Protein AF-A0A495IL67-F1 (afdb_monomer_lite)

Sequence (214 aa):
MPSADAALPLRFHSPAGWPEPSAWWVATHQGEVPERGWVPDGVSTGGVRPDPAPEDWVWWSRHPDAWRTLTRRVVSQYRRGMIAGALLFVVALGLLFAPFAAHSGLRVLLWGALLYGPAEVARDLMGLTTLGDRYDAYARRVSARLAADPHGVAPTTAQELENLFVPKSGPGNDAPLHTRGRLLTMVVAGALAAVLIVLLADAFVHSTMGSGAH

pLDDT: mean 72.36, std 12.25, range [41.0, 93.5]

Organism: NCBI:txid386892

Radius of gyration: 27.3 Å; chains: 1; bounding box: 68×42×81 Å

Structure (mmCIF, N/CA/C/O backbone):
data_AF-A0A495IL67-F1
#
_entry.id   AF-A0A495IL67-F1
#
loop_
_atom_site.group_PDB
_atom_site.id
_atom_site.type_symbol
_atom_site.label_atom_id
_atom_site.label_alt_id
_atom_site.label_comp_id
_atom_site.label_asym_id
_atom_site.label_entity_id
_atom_site.label_seq_id
_atom_site.pdbx_PDB_ins_code
_atom_site.Cartn_x
_atom_site.Cartn_y
_atom_site.Cartn_z
_atom_site.occupancy
_atom_site.B_iso_or_equiv
_atom_site.auth_seq_id
_atom_site.auth_comp_id
_atom_site.auth_asym_id
_atom_site.auth_atom_id
_atom_site.pdbx_PDB_model_num
ATOM 1 N N . MET A 1 1 ? -17.702 17.518 9.778 1.00 46.56 1 MET A N 1
ATOM 2 C CA . MET A 1 1 ? -16.254 17.220 9.760 1.00 46.56 1 MET A CA 1
ATOM 3 C C . MET A 1 1 ? -16.097 15.739 9.466 1.00 46.56 1 MET A C 1
ATOM 5 O O . MET A 1 1 ? -16.933 14.991 9.962 1.00 46.56 1 MET A O 1
ATOM 9 N N . PRO A 1 2 ? -15.137 15.315 8.629 1.00 54.22 2 PRO A N 1
ATOM 10 C CA . PRO A 1 2 ? -14.838 13.890 8.487 1.00 54.22 2 PRO A CA 1
ATOM 11 C C . PRO A 1 2 ? -14.510 13.313 9.871 1.00 54.22 2 PRO A C 1
ATOM 13 O O . PRO A 1 2 ? -13.845 13.982 10.663 1.00 54.22 2 PRO A O 1
ATOM 16 N N . SER A 1 3 ? -15.028 12.125 10.187 1.00 65.69 3 SER A N 1
ATOM 17 C CA . SER A 1 3 ? -14.655 11.421 11.417 1.00 65.69 3 SER A CA 1
ATOM 18 C C . SER A 1 3 ? -13.149 11.152 11.399 1.00 65.69 3 SER A C 1
ATOM 20 O O . SER A 1 3 ? -12.577 10.922 10.332 1.00 65.69 3 SER A O 1
ATOM 22 N N . ALA A 1 4 ? -12.493 11.198 12.561 1.00 66.12 4 ALA A N 1
ATOM 23 C CA . ALA A 1 4 ? -11.054 10.936 12.674 1.00 66.12 4 ALA A CA 1
ATOM 24 C C . ALA A 1 4 ? -10.659 9.580 12.046 1.00 66.12 4 ALA A C 1
ATOM 26 O O . ALA A 1 4 ? -9.594 9.457 11.443 1.00 66.12 4 ALA A O 1
ATOM 27 N N . ASP A 1 5 ? -11.573 8.607 12.076 1.00 67.62 5 ASP A N 1
ATOM 28 C CA . ASP A 1 5 ? -11.407 7.286 11.465 1.00 67.62 5 ASP A CA 1
ATOM 29 C C . ASP A 1 5 ? -11.236 7.327 9.942 1.00 67.62 5 ASP A C 1
ATOM 31 O O . ASP A 1 5 ? -10.554 6.475 9.376 1.00 67.62 5 ASP A O 1
ATOM 35 N N . ALA A 1 6 ? -11.804 8.328 9.259 1.00 74.50 6 ALA A N 1
ATOM 36 C CA . ALA A 1 6 ? -11.718 8.451 7.802 1.00 74.50 6 ALA A CA 1
ATOM 37 C C . ALA A 1 6 ? -10.296 8.774 7.310 1.00 74.50 6 ALA A C 1
ATOM 39 O O . ALA A 1 6 ? -9.999 8.630 6.122 1.00 74.50 6 ALA A O 1
ATOM 40 N N . ALA A 1 7 ? -9.419 9.232 8.207 1.00 76.50 7 ALA A N 1
ATOM 41 C CA . ALA A 1 7 ? -8.041 9.574 7.890 1.00 76.50 7 ALA A CA 1
ATOM 42 C C . ALA A 1 7 ? -7.044 8.443 8.208 1.00 76.50 7 ALA A C 1
ATOM 44 O O . ALA A 1 7 ? -5.893 8.509 7.770 1.00 76.50 7 ALA A O 1
ATOM 45 N N . LEU A 1 8 ? -7.464 7.402 8.934 1.00 84.25 8 LEU A N 1
ATOM 46 C CA . LEU A 1 8 ? -6.601 6.276 9.288 1.00 84.25 8 LEU A CA 1
ATOM 47 C C . LEU A 1 8 ? -6.492 5.272 8.125 1.00 84.25 8 LEU A C 1
ATOM 49 O O . LEU A 1 8 ? -7.475 5.009 7.429 1.00 84.25 8 LEU A O 1
ATOM 53 N N . PRO A 1 9 ? -5.302 4.686 7.885 1.00 85.62 9 PRO A N 1
ATOM 54 C CA . PRO A 1 9 ? -5.094 3.767 6.766 1.00 85.62 9 PRO A CA 1
ATOM 55 C C . PRO A 1 9 ? -5.847 2.439 6.936 1.00 85.62 9 PRO A C 1
ATOM 57 O O . PRO A 1 9 ? -6.248 1.839 5.932 1.00 85.62 9 PRO A O 1
ATOM 60 N N . LEU A 1 10 ? -6.053 1.982 8.177 1.00 90.38 10 LEU A N 1
ATOM 61 C CA . LEU A 1 10 ? -6.836 0.792 8.494 1.00 90.38 10 LEU A CA 1
ATOM 62 C C . LEU A 1 10 ? -8.104 1.183 9.252 1.00 90.38 10 LEU A C 1
ATOM 64 O O . LEU A 1 10 ? -8.084 1.958 10.209 1.00 90.38 10 LEU A O 1
ATOM 68 N N . ARG A 1 11 ? -9.213 0.589 8.822 1.00 91.88 11 ARG A N 1
ATOM 69 C CA . ARG A 1 11 ? -10.513 0.667 9.476 1.00 91.88 11 ARG A CA 1
ATOM 70 C C . ARG A 1 11 ? -10.670 -0.522 10.414 1.00 91.88 11 ARG A C 1
ATOM 72 O O . ARG A 1 11 ? -10.459 -1.657 9.982 1.00 91.88 11 ARG A O 1
ATOM 79 N N . PHE A 1 12 ? -11.062 -0.247 11.653 1.00 91.81 12 PHE A N 1
ATOM 80 C CA . PHE A 1 12 ? -11.408 -1.269 12.634 1.00 91.81 12 PHE A CA 1
ATOM 81 C C . PHE A 1 12 ? -12.827 -1.802 12.399 1.00 91.81 12 PHE A C 1
ATOM 83 O O . PHE A 1 12 ? -13.737 -1.025 12.099 1.00 91.81 12 PHE A O 1
ATOM 90 N N . HIS A 1 13 ? -13.020 -3.111 12.561 1.00 92.38 13 HIS A N 1
ATOM 91 C CA . HIS A 1 13 ? -14.327 -3.769 12.523 1.00 92.38 13 HIS A CA 1
ATOM 92 C C . HIS A 1 13 ? -14.638 -4.376 13.883 1.00 92.38 13 HIS A C 1
ATOM 94 O O . HIS A 1 13 ? -14.040 -5.380 14.277 1.00 92.38 13 HIS A O 1
ATOM 100 N N . SER A 1 14 ? -15.594 -3.771 14.589 1.00 90.00 14 SER A N 1
ATOM 101 C CA . SER A 1 14 ? -16.079 -4.309 15.859 1.00 90.00 14 SER A CA 1
ATOM 102 C C . SER A 1 14 ? -17.045 -5.475 15.605 1.00 90.00 14 SER A C 1
ATOM 104 O O . SER A 1 14 ? -17.931 -5.336 14.753 1.00 90.00 14 SER A O 1
ATOM 106 N N . PRO A 1 15 ? -16.901 -6.618 16.303 1.00 89.38 15 PRO A N 1
ATOM 107 C CA . PRO A 1 15 ? -17.884 -7.695 16.266 1.00 89.38 15 PRO A CA 1
ATOM 108 C C . PRO A 1 15 ? -19.291 -7.212 16.639 1.00 89.38 15 PRO A C 1
ATOM 110 O O . PRO A 1 15 ? -19.471 -6.249 17.386 1.00 89.38 15 PRO A O 1
ATOM 113 N N . ALA A 1 16 ? -20.318 -7.893 16.133 1.00 86.31 16 ALA A N 1
ATOM 114 C CA . ALA A 1 16 ? -21.697 -7.539 16.455 1.00 86.31 16 ALA A CA 1
ATOM 115 C C . ALA A 1 16 ? -21.947 -7.619 17.975 1.00 86.31 16 ALA A C 1
ATOM 117 O O . ALA A 1 16 ? -21.601 -8.606 18.619 1.00 86.31 16 ALA A O 1
ATOM 118 N N . GLY A 1 17 ? -22.550 -6.573 18.546 1.00 83.62 17 GLY A N 1
ATOM 119 C CA . GLY A 1 17 ? -22.841 -6.486 19.984 1.00 83.62 17 GLY A CA 1
ATOM 120 C C . GLY A 1 17 ? -21.688 -5.966 20.846 1.00 83.62 17 GLY A C 1
ATOM 121 O O . GLY A 1 17 ? -21.896 -5.681 22.026 1.00 83.62 17 GLY A O 1
ATOM 122 N N . TRP A 1 18 ? -20.497 -5.782 20.274 1.00 84.94 18 TRP A N 1
ATOM 123 C CA . TRP A 1 18 ? -19.407 -5.087 20.945 1.00 84.94 18 TRP A CA 1
ATOM 124 C C . TRP A 1 18 ? -19.601 -3.572 20.828 1.00 84.94 18 TRP A C 1
ATOM 126 O O . TRP A 1 18 ? -20.128 -3.093 19.820 1.00 84.94 18 TRP A O 1
ATOM 136 N N . PRO A 1 19 ? -19.179 -2.783 21.828 1.00 83.25 19 PRO A N 1
ATOM 137 C CA . PRO A 1 19 ? -19.130 -1.343 21.675 1.00 83.25 19 PRO A CA 1
ATOM 138 C C . PRO A 1 19 ? -18.083 -0.966 20.629 1.00 83.25 19 PRO A C 1
ATOM 140 O O . PRO A 1 19 ? -17.105 -1.679 20.385 1.00 83.25 19 PRO A O 1
ATOM 143 N N . GLU A 1 20 ? -18.291 0.189 20.019 1.00 84.00 20 GLU A N 1
ATOM 144 C CA . GLU A 1 20 ? -17.298 0.788 19.144 1.00 84.00 20 GLU A CA 1
ATOM 145 C C . GLU A 1 20 ? -16.141 1.336 20.002 1.00 84.00 20 GLU A C 1
ATOM 147 O O . GLU A 1 20 ? -16.398 2.073 20.963 1.00 84.00 20 GLU A O 1
ATOM 152 N N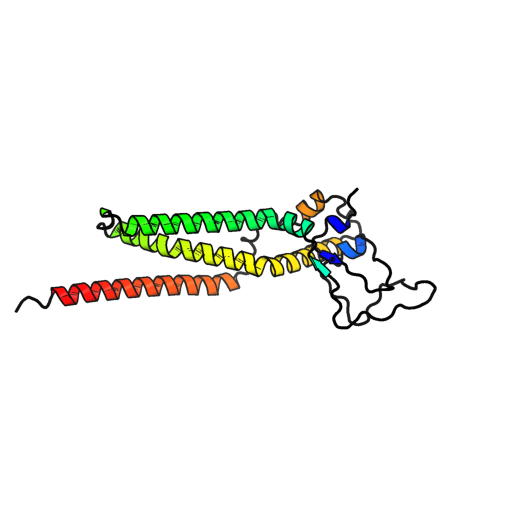 . PRO A 1 21 ? -14.875 0.964 19.727 1.00 82.88 21 PRO A N 1
ATOM 153 C CA . PRO A 1 21 ? -13.744 1.512 20.464 1.00 82.88 21 PRO A CA 1
ATOM 154 C C . PRO A 1 21 ? -13.617 3.022 20.251 1.00 82.88 21 PRO A C 1
ATOM 156 O O . PRO A 1 21 ? -14.059 3.571 19.243 1.00 82.88 21 PRO A O 1
ATOM 159 N N . SER A 1 22 ? -12.952 3.708 21.180 1.00 83.38 22 SER A N 1
ATOM 160 C CA . SER A 1 22 ? -12.659 5.130 20.999 1.00 83.38 22 SER A CA 1
ATOM 161 C C . SER A 1 22 ? -11.694 5.349 19.827 1.00 83.38 22 SER A C 1
ATOM 163 O O . SER A 1 22 ? -10.783 4.551 19.600 1.00 83.38 22 SER A O 1
ATOM 165 N N . ALA A 1 23 ? -11.831 6.477 19.123 1.00 82.44 23 ALA A N 1
ATOM 166 C CA . ALA A 1 23 ? -10.946 6.827 18.006 1.00 82.44 23 ALA A CA 1
ATOM 167 C C . ALA A 1 23 ? -9.452 6.835 18.403 1.00 82.44 23 ALA A C 1
ATOM 169 O O . ALA A 1 23 ? -8.588 6.461 17.613 1.00 82.44 23 ALA A O 1
ATOM 170 N N . TRP A 1 24 ? -9.137 7.201 19.652 1.00 81.44 24 TRP A N 1
ATOM 171 C CA . TRP A 1 24 ? -7.774 7.135 20.189 1.00 81.44 24 TRP A CA 1
ATOM 172 C C . TRP A 1 24 ? -7.243 5.700 20.281 1.00 81.44 24 TRP A C 1
ATOM 174 O O . TRP A 1 24 ? -6.111 5.427 19.875 1.00 81.44 24 TRP A O 1
ATOM 184 N N . TRP A 1 25 ? -8.061 4.767 20.775 1.00 85.44 25 TRP A N 1
ATOM 185 C CA . TRP A 1 25 ? -7.689 3.355 20.836 1.00 85.44 25 TRP A CA 1
ATOM 186 C C . TRP A 1 25 ? -7.450 2.801 19.426 1.00 85.44 25 TRP A C 1
ATOM 188 O O . TRP A 1 25 ? -6.410 2.200 19.161 1.00 85.44 25 TRP A O 1
ATOM 198 N N . VAL A 1 26 ? -8.356 3.108 18.490 1.00 87.31 26 VAL A N 1
ATOM 199 C CA . VAL A 1 26 ? -8.242 2.689 17.083 1.00 87.31 26 VAL A CA 1
ATOM 200 C C . VAL A 1 26 ? -6.968 3.236 16.433 1.00 87.31 26 VAL A C 1
ATOM 202 O O . VAL A 1 26 ? -6.320 2.522 15.668 1.00 87.31 26 VAL A O 1
ATOM 205 N N . ALA A 1 27 ? -6.580 4.478 16.733 1.00 83.56 27 ALA A N 1
ATOM 206 C CA . ALA A 1 27 ? -5.356 5.083 16.210 1.00 83.56 27 ALA A CA 1
ATOM 207 C C . ALA A 1 27 ? -4.073 4.456 16.795 1.00 83.56 27 ALA A C 1
ATOM 209 O O . ALA A 1 27 ? -3.083 4.295 16.078 1.00 83.56 27 ALA A O 1
ATOM 210 N N . THR A 1 28 ? -4.086 4.073 18.074 1.00 84.38 28 THR A N 1
ATOM 211 C CA . THR A 1 28 ? -2.921 3.514 18.790 1.00 84.38 28 THR A CA 1
ATOM 212 C C . THR A 1 28 ? -2.708 2.016 18.550 1.00 84.38 28 THR A C 1
ATOM 214 O O . THR A 1 28 ? -1.574 1.556 18.644 1.00 84.38 28 THR A O 1
ATOM 217 N N . HIS A 1 29 ? -3.744 1.280 18.135 1.00 88.44 29 HIS A N 1
ATOM 218 C CA . HIS A 1 29 ? -3.699 -0.178 17.924 1.00 88.44 29 HIS A CA 1
ATOM 219 C C . HIS A 1 29 ? -3.832 -0.591 16.441 1.00 88.44 29 HIS A C 1
ATOM 221 O O . HIS A 1 29 ? -4.161 -1.736 16.136 1.00 88.44 29 HIS A O 1
ATOM 227 N N . GLN A 1 30 ? -3.582 0.316 15.482 1.00 87.81 30 GLN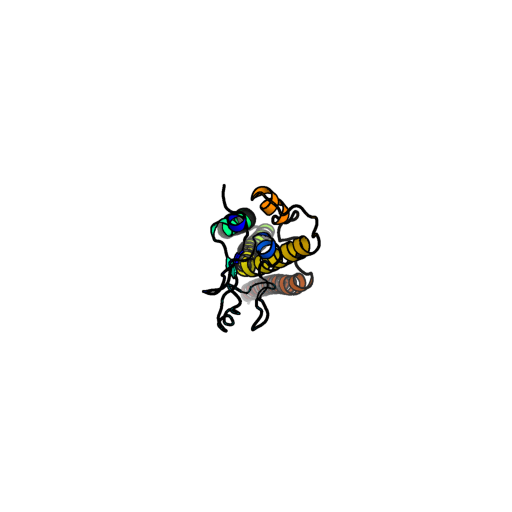 A N 1
ATOM 228 C CA . GLN A 1 30 ? -3.716 0.028 14.040 1.00 87.81 30 GLN A CA 1
ATOM 229 C C . GLN A 1 30 ? -2.972 -1.250 13.614 1.00 87.81 30 GLN A C 1
ATOM 231 O O . GLN A 1 30 ? -1.743 -1.325 13.664 1.00 87.81 30 GLN A O 1
ATOM 236 N N . GLY A 1 31 ? -3.723 -2.228 13.100 1.00 88.38 31 GLY A N 1
ATOM 237 C CA . GLY A 1 31 ? -3.175 -3.477 12.564 1.00 88.38 31 GLY A CA 1
ATOM 238 C C . GLY A 1 31 ? -2.720 -4.481 13.626 1.00 88.38 31 GLY A C 1
ATOM 239 O O . GLY A 1 31 ? -2.106 -5.491 13.275 1.00 88.38 31 GLY A O 1
ATOM 240 N N . GLU A 1 32 ? -2.996 -4.222 14.902 1.00 88.81 32 GLU A N 1
ATOM 241 C CA . GLU A 1 32 ? -2.803 -5.184 15.981 1.00 88.81 32 GLU A CA 1
ATOM 242 C C . GLU A 1 32 ? -3.949 -6.196 15.990 1.00 88.81 32 GLU A C 1
ATOM 244 O O . GLU A 1 32 ? -5.118 -5.821 15.958 1.00 88.81 32 GLU A O 1
ATOM 249 N N . VAL A 1 33 ? -3.630 -7.489 15.997 1.00 87.31 33 VAL A N 1
ATOM 250 C CA . VAL A 1 33 ? -4.646 -8.541 16.100 1.00 87.31 33 VAL A CA 1
ATOM 251 C C . VAL A 1 33 ? -4.811 -8.859 17.583 1.00 87.31 33 VAL A C 1
ATOM 253 O O . VAL A 1 33 ? -3.849 -9.354 18.173 1.00 87.31 33 VAL A O 1
ATOM 256 N N . PRO A 1 34 ? -5.980 -8.581 18.190 1.00 83.06 34 PRO A N 1
ATOM 257 C CA . PRO A 1 34 ? -6.221 -8.927 19.582 1.00 83.06 34 PRO A CA 1
ATOM 258 C C . PRO A 1 34 ? -6.057 -10.430 19.811 1.00 83.06 34 PRO A C 1
ATOM 260 O O . PRO A 1 34 ? -6.370 -11.243 18.935 1.00 83.06 34 PRO A O 1
ATOM 263 N N . GLU A 1 35 ? -5.591 -10.806 21.002 1.00 81.75 35 GLU A N 1
ATOM 264 C CA . GLU A 1 35 ? -5.518 -12.213 21.388 1.00 81.75 35 GLU A CA 1
ATOM 265 C C . GLU A 1 35 ? -6.904 -12.867 21.359 1.00 81.75 35 GLU A C 1
ATOM 267 O O . GLU A 1 35 ? -7.948 -12.228 21.526 1.00 81.75 35 GLU A O 1
ATOM 272 N N . ARG A 1 36 ? -6.927 -14.184 21.150 1.00 76.25 36 ARG A N 1
ATOM 273 C CA . ARG A 1 36 ? -8.179 -14.932 21.081 1.00 76.25 36 ARG A CA 1
ATOM 274 C C . ARG A 1 36 ? -8.942 -14.808 22.405 1.00 76.25 36 ARG A C 1
ATOM 276 O O . ARG A 1 36 ? -8.445 -15.208 23.451 1.00 76.25 36 ARG A O 1
ATOM 283 N N . GLY A 1 37 ? -10.173 -14.300 22.338 1.00 72.25 37 GLY A N 1
ATOM 284 C CA . GLY A 1 37 ? -11.008 -14.072 23.522 1.00 72.25 37 GLY A CA 1
ATOM 285 C C . GLY A 1 37 ? -10.710 -12.770 24.271 1.00 72.25 37 GLY A C 1
ATOM 286 O O . GLY A 1 37 ? -11.280 -12.558 25.343 1.00 72.25 37 GLY A O 1
ATOM 287 N N . TRP A 1 38 ? -9.860 -11.897 23.716 1.00 76.19 38 TRP A N 1
ATOM 288 C CA . TRP A 1 38 ? -9.733 -10.518 24.175 1.00 76.19 38 TRP A CA 1
ATOM 289 C C . TRP A 1 38 ? -11.105 -9.840 24.156 1.00 76.19 38 TRP A C 1
ATOM 291 O O . TRP A 1 38 ? -11.897 -10.076 23.253 1.00 76.19 38 TRP A O 1
ATOM 301 N N . VAL A 1 39 ? -11.394 -9.019 25.159 1.00 73.06 39 VAL A N 1
ATOM 302 C CA . VAL A 1 39 ? -12.571 -8.146 25.230 1.00 73.06 39 VAL A CA 1
ATOM 303 C C . VAL A 1 39 ? -12.041 -6.808 25.747 1.00 73.06 39 VAL A C 1
ATOM 305 O O . VAL A 1 39 ? -11.222 -6.840 26.667 1.00 73.06 39 VAL A O 1
ATOM 308 N N . PRO A 1 40 ? -12.446 -5.653 25.191 1.00 69.50 40 PRO A N 1
ATOM 309 C CA . PRO A 1 40 ? -11.913 -4.378 25.646 1.00 69.50 40 PRO A CA 1
ATOM 310 C C . PRO A 1 40 ? -12.224 -4.152 27.132 1.00 69.50 40 PRO A C 1
ATOM 312 O O . PRO A 1 40 ? -13.342 -4.406 27.593 1.00 69.50 40 PRO A O 1
ATOM 315 N N . ASP A 1 41 ? -11.238 -3.661 27.883 1.00 67.31 41 ASP A N 1
ATOM 316 C CA . ASP A 1 41 ? -11.401 -3.376 29.308 1.00 67.31 41 ASP A CA 1
ATOM 317 C C . ASP A 1 41 ? -12.514 -2.342 29.537 1.00 67.31 41 ASP A C 1
ATOM 319 O O . ASP A 1 41 ? -12.627 -1.340 28.830 1.00 67.31 41 ASP A O 1
ATOM 323 N N . GLY A 1 42 ? -13.360 -2.585 30.542 1.00 62.16 42 GLY A N 1
ATOM 324 C CA . GLY A 1 42 ? -14.464 -1.685 30.900 1.00 62.16 42 GLY A CA 1
ATOM 325 C C . GLY A 1 42 ? -15.742 -1.861 30.073 1.00 62.16 42 GLY A C 1
ATOM 326 O O . GLY A 1 42 ? -16.726 -1.160 30.309 1.00 62.16 42 GLY A O 1
ATOM 327 N N . VAL A 1 43 ? -15.776 -2.823 29.151 1.00 59.78 43 VAL A N 1
ATOM 328 C CA . VAL A 1 43 ? -16.957 -3.119 28.341 1.00 59.78 43 VAL A CA 1
ATOM 329 C C . VAL A 1 43 ? -17.837 -4.148 29.040 1.00 59.78 43 VAL A C 1
ATOM 331 O O . VAL A 1 43 ? -17.699 -5.358 28.873 1.00 59.78 43 VAL A O 1
ATOM 334 N N . SER A 1 44 ? -18.785 -3.650 29.827 1.00 58.91 44 SER A N 1
ATOM 335 C CA . SER A 1 44 ? -19.992 -4.403 30.155 1.00 58.91 44 SER A CA 1
ATOM 336 C C . SER A 1 44 ? -21.194 -3.603 29.673 1.00 58.91 44 SER A C 1
ATOM 338 O O . SER A 1 44 ? -21.555 -2.573 30.241 1.00 58.91 44 SER A O 1
ATOM 340 N N . THR A 1 45 ? -21.809 -4.042 28.580 1.00 59.16 45 THR A N 1
ATOM 341 C CA . THR A 1 45 ? -23.013 -3.388 28.065 1.00 59.16 45 THR A CA 1
ATOM 342 C C . THR A 1 45 ? -24.175 -3.834 28.945 1.00 59.16 45 THR A C 1
ATOM 344 O O . THR A 1 45 ? -24.686 -4.941 28.805 1.00 59.16 45 THR A O 1
ATOM 347 N N . GLY A 1 46 ? -24.533 -3.018 29.940 1.00 65.81 46 GLY A N 1
ATOM 348 C CA . GLY A 1 46 ? -25.573 -3.378 30.911 1.00 65.81 46 GLY A CA 1
ATOM 349 C C . GLY A 1 46 ? -25.198 -4.562 31.813 1.00 65.81 46 GLY A C 1
ATOM 350 O O . GLY A 1 46 ? -26.070 -5.330 32.204 1.00 65.81 46 GLY A O 1
ATOM 351 N N . GLY A 1 47 ? -23.907 -4.743 32.117 1.00 69.56 47 GLY A N 1
ATOM 352 C CA . GLY A 1 47 ? -23.426 -5.839 32.969 1.00 69.56 47 GLY A CA 1
ATOM 353 C C . GLY A 1 47 ? -23.260 -7.190 32.262 1.00 69.56 47 GLY A C 1
ATOM 354 O O . GLY A 1 47 ? -22.756 -8.129 32.874 1.00 69.56 47 GLY A O 1
ATOM 355 N N . VAL A 1 48 ? -23.629 -7.299 30.980 1.00 72.38 48 VAL A N 1
ATOM 356 C CA . VAL A 1 48 ? -23.445 -8.521 30.187 1.00 72.38 48 VAL A CA 1
ATOM 357 C C . VAL A 1 48 ? -22.108 -8.454 29.451 1.00 72.38 48 VAL A C 1
ATOM 359 O O . VAL A 1 48 ? -21.811 -7.476 28.761 1.00 72.38 48 VAL A O 1
ATOM 362 N N . ARG A 1 49 ? -21.286 -9.495 29.622 1.00 76.75 49 ARG A N 1
ATOM 363 C CA . ARG A 1 49 ? -20.031 -9.667 28.882 1.00 76.75 49 ARG A CA 1
ATOM 364 C C . ARG A 1 49 ? -20.370 -10.103 27.451 1.00 76.75 49 ARG A C 1
ATOM 366 O O . ARG A 1 49 ? -21.100 -11.081 27.312 1.00 76.75 49 ARG A O 1
ATOM 373 N N . PRO A 1 50 ? -19.881 -9.407 26.412 1.00 80.19 50 PRO A N 1
ATOM 374 C CA . PRO A 1 50 ? -20.153 -9.796 25.036 1.00 80.19 50 PRO A CA 1
ATOM 375 C C . PRO A 1 50 ? -19.487 -11.133 24.696 1.00 80.19 50 PRO A C 1
ATOM 377 O O . PRO A 1 50 ? -18.459 -11.497 25.279 1.00 80.19 50 PRO A O 1
ATOM 380 N N . ASP A 1 51 ? -20.076 -11.846 23.738 1.00 84.69 51 ASP A N 1
ATOM 381 C CA . ASP A 1 51 ? -19.524 -13.102 23.244 1.00 84.69 51 ASP A CA 1
ATOM 382 C C . ASP A 1 51 ? -18.152 -12.878 22.580 1.00 84.69 51 ASP A C 1
ATOM 384 O O . ASP A 1 51 ? -17.912 -11.816 21.987 1.00 84.69 51 ASP A O 1
ATOM 388 N N . PRO A 1 52 ? -17.235 -13.861 22.656 1.00 83.06 52 PRO A N 1
ATOM 389 C CA . PRO A 1 52 ? -15.954 -13.795 21.965 1.00 83.06 52 PRO A CA 1
ATOM 390 C C . PRO A 1 52 ? -16.133 -13.604 20.455 1.00 83.06 52 PRO A C 1
ATOM 392 O O . PRO A 1 52 ? -17.057 -14.151 19.854 1.00 83.06 52 PRO A O 1
ATOM 395 N N . ALA A 1 53 ? -15.207 -12.875 19.828 1.00 86.94 53 ALA A N 1
ATOM 396 C CA . ALA A 1 53 ? -15.190 -12.741 18.376 1.00 86.94 53 ALA A CA 1
ATOM 397 C C . ALA A 1 53 ? -15.020 -14.119 17.688 1.00 86.94 53 ALA A C 1
ATOM 399 O O . ALA A 1 53 ? -14.309 -14.979 18.225 1.00 86.94 53 ALA A O 1
ATOM 400 N N . PRO A 1 54 ? -15.626 -14.332 16.502 1.00 88.44 54 PRO A N 1
ATOM 401 C CA . PRO A 1 54 ? -15.400 -15.528 15.689 1.00 88.44 54 PRO A CA 1
ATOM 402 C C . PRO A 1 54 ? -13.914 -15.775 15.384 1.00 88.44 54 PRO A C 1
ATOM 404 O O . PRO A 1 54 ? -13.125 -14.832 15.311 1.00 88.44 54 PRO A O 1
ATOM 407 N N . GLU A 1 55 ? -13.523 -17.038 15.173 1.00 85.25 55 GLU A N 1
ATOM 408 C CA . GLU A 1 55 ? -12.122 -17.397 14.880 1.00 85.25 55 GLU A CA 1
ATOM 409 C C . GLU A 1 55 ? -11.590 -16.759 13.587 1.00 85.25 55 GLU A C 1
ATOM 411 O O . GLU A 1 55 ? -10.397 -16.488 13.475 1.00 85.25 55 GLU A O 1
ATOM 416 N N . ASP A 1 56 ? -12.468 -16.508 12.621 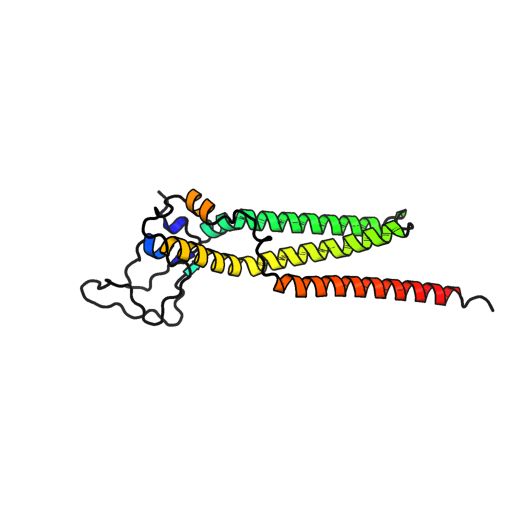1.00 89.25 56 ASP A N 1
ATOM 417 C CA . ASP A 1 56 ? -12.175 -15.939 11.307 1.00 89.25 56 ASP A CA 1
ATOM 418 C C . ASP A 1 56 ? -12.430 -14.423 11.237 1.00 89.25 56 ASP A C 1
ATOM 420 O O . ASP A 1 56 ? -12.490 -13.843 10.149 1.00 89.25 56 ASP A O 1
ATOM 424 N N . TRP A 1 57 ? -12.569 -13.757 12.389 1.00 91.94 57 TRP A N 1
ATOM 425 C CA . TRP A 1 57 ? -12.881 -12.334 12.423 1.00 91.94 57 TRP A CA 1
ATOM 426 C C . TRP A 1 57 ? -11.747 -11.469 11.860 1.00 91.94 57 TRP A C 1
ATOM 428 O O . TRP A 1 57 ? -10.593 -11.521 12.296 1.00 91.94 57 TRP A O 1
ATOM 438 N N . VAL A 1 58 ? -12.099 -10.598 10.914 1.00 92.88 58 VAL A N 1
ATOM 439 C CA . VAL A 1 58 ? -11.173 -9.633 10.318 1.00 92.88 58 VAL A CA 1
ATOM 440 C C . VAL A 1 58 ? -11.278 -8.308 11.065 1.00 92.88 58 VAL A C 1
ATOM 442 O O . VAL A 1 58 ? -12.116 -7.467 10.756 1.00 92.88 58 VAL A O 1
ATOM 445 N N . TRP A 1 59 ? -10.384 -8.104 12.032 1.00 92.00 59 TRP A N 1
ATOM 446 C CA . TRP A 1 59 ? -10.336 -6.891 12.859 1.00 92.00 59 TRP A CA 1
ATOM 447 C C . TRP A 1 59 ? -10.058 -5.611 12.074 1.00 92.00 59 TRP A C 1
ATOM 449 O O . TRP A 1 59 ? -10.554 -4.544 12.426 1.00 92.00 59 TRP A O 1
ATOM 459 N N . TRP A 1 60 ? -9.260 -5.713 11.012 1.00 93.50 60 TRP A N 1
ATOM 460 C CA . TRP A 1 60 ? -8.766 -4.565 10.264 1.00 93.50 60 TRP A CA 1
ATOM 461 C C . TRP A 1 60 ? -8.951 -4.772 8.771 1.00 93.50 60 TRP A C 1
ATOM 463 O O . TRP A 1 60 ? -8.546 -5.793 8.219 1.00 93.50 60 TRP A O 1
ATOM 473 N N . SER A 1 61 ? -9.482 -3.762 8.089 1.00 93.19 61 SER A N 1
ATOM 474 C CA . SER A 1 61 ? -9.439 -3.696 6.628 1.00 93.19 61 SER A CA 1
ATOM 475 C C . SER A 1 61 ? -8.822 -2.388 6.168 1.00 93.19 61 SER A C 1
ATOM 477 O O . SER A 1 61 ? -8.975 -1.357 6.819 1.00 93.19 61 SER A O 1
ATOM 479 N N . ARG A 1 62 ? -8.206 -2.384 4.987 1.00 90.62 62 ARG A N 1
ATOM 480 C CA . ARG A 1 62 ? -7.704 -1.146 4.379 1.00 90.62 62 ARG A CA 1
ATOM 481 C C . ARG A 1 62 ? -8.855 -0.178 4.124 1.00 90.62 62 ARG A C 1
ATOM 483 O O . ARG A 1 62 ? -9.839 -0.544 3.480 1.00 90.62 62 ARG A O 1
ATOM 490 N N . HIS A 1 63 ? -8.722 1.055 4.599 1.00 89.94 63 HIS A N 1
ATOM 491 C CA . HIS A 1 63 ? -9.656 2.115 4.251 1.00 89.94 63 HIS A CA 1
ATOM 492 C C . HIS A 1 63 ? -9.313 2.611 2.837 1.00 89.94 63 HIS A C 1
ATOM 494 O O . HIS A 1 63 ? -8.226 3.159 2.639 1.00 89.94 63 HIS A O 1
ATOM 500 N N . PRO A 1 64 ? -10.188 2.443 1.827 1.00 85.19 64 PRO A N 1
ATOM 501 C CA . PRO A 1 64 ? -9.816 2.634 0.423 1.00 85.19 64 PRO A CA 1
ATOM 502 C C . PRO A 1 64 ? -9.334 4.057 0.119 1.00 85.19 64 PRO A C 1
ATOM 504 O O . PRO A 1 64 ? -8.358 4.225 -0.613 1.00 85.19 64 PRO A O 1
ATOM 507 N N . ASP A 1 65 ? -9.972 5.073 0.704 1.00 84.81 65 ASP A N 1
ATOM 508 C CA . ASP A 1 65 ? -9.623 6.475 0.447 1.00 84.81 65 ASP A CA 1
ATOM 509 C C . ASP A 1 65 ? -8.340 6.916 1.160 1.00 84.81 65 ASP A C 1
ATOM 511 O O . ASP A 1 65 ? -7.430 7.427 0.502 1.00 84.81 65 ASP A O 1
ATOM 515 N N . ALA A 1 66 ? -8.209 6.656 2.467 1.00 83.19 66 ALA A N 1
ATOM 516 C CA . ALA A 1 66 ? -6.981 6.937 3.214 1.00 83.19 66 ALA A CA 1
ATOM 517 C C . ALA A 1 66 ? -5.777 6.200 2.610 1.00 83.19 66 ALA A C 1
ATOM 519 O O . ALA A 1 66 ? -4.724 6.797 2.379 1.00 83.19 66 ALA A O 1
ATOM 520 N N . TRP A 1 67 ? -5.959 4.928 2.241 1.00 82.31 67 TRP A N 1
ATOM 521 C CA . TRP A 1 67 ? -4.931 4.139 1.574 1.00 82.31 67 TRP A CA 1
ATOM 522 C C . TRP A 1 67 ? -4.533 4.721 0.221 1.00 82.31 67 TRP A C 1
ATOM 524 O O . TRP A 1 67 ? -3.345 4.825 -0.091 1.00 82.31 67 TRP A O 1
ATOM 534 N N . ARG A 1 68 ? -5.506 5.137 -0.599 1.00 82.94 68 ARG A N 1
ATOM 535 C CA . ARG A 1 68 ? -5.232 5.761 -1.898 1.00 82.94 68 ARG A CA 1
ATOM 536 C C . ARG A 1 68 ? -4.422 7.039 -1.727 1.00 82.94 68 ARG A C 1
ATOM 538 O O . ARG A 1 68 ? -3.476 7.232 -2.480 1.00 82.94 68 ARG A O 1
ATOM 545 N N . THR A 1 69 ? -4.751 7.876 -0.747 1.00 80.50 69 THR A N 1
ATOM 546 C CA . THR A 1 69 ? -4.017 9.117 -0.454 1.00 80.50 69 THR A CA 1
ATOM 547 C C . THR A 1 69 ? -2.577 8.824 -0.036 1.00 80.50 69 THR A C 1
ATOM 549 O O . THR A 1 69 ? -1.639 9.301 -0.677 1.00 80.50 69 THR A O 1
ATOM 552 N N . LEU A 1 70 ? -2.403 7.942 0.947 1.00 75.50 70 LEU A N 1
ATOM 553 C CA . LEU A 1 70 ? -1.116 7.508 1.493 1.00 75.50 70 LEU A CA 1
ATOM 554 C C . LEU A 1 70 ? -0.187 6.895 0.430 1.00 75.50 70 LEU A C 1
ATOM 556 O O . LEU A 1 70 ? 1.016 7.163 0.384 1.00 75.50 70 LEU A O 1
ATOM 560 N N . THR A 1 71 ? -0.751 6.072 -0.455 1.00 78.50 71 THR A N 1
ATOM 561 C CA . THR A 1 71 ? 0.008 5.358 -1.488 1.00 78.50 71 THR A CA 1
ATOM 562 C C . THR A 1 71 ? 0.204 6.171 -2.762 1.00 78.50 71 THR A C 1
ATOM 564 O O . THR A 1 71 ? 1.134 5.878 -3.513 1.00 78.50 71 THR A O 1
ATOM 567 N N . ARG A 1 72 ? -0.593 7.223 -3.017 1.00 81.62 72 ARG A N 1
ATOM 568 C CA . ARG A 1 72 ? -0.561 7.998 -4.273 1.00 81.62 72 ARG A CA 1
ATOM 569 C C . ARG A 1 72 ? 0.842 8.462 -4.633 1.00 81.62 72 ARG A C 1
ATOM 571 O O . ARG A 1 72 ? 1.266 8.324 -5.780 1.00 81.62 72 ARG A O 1
ATOM 578 N N . ARG A 1 73 ? 1.568 9.005 -3.652 1.00 73.06 73 ARG A N 1
ATOM 579 C CA . ARG A 1 73 ? 2.917 9.544 -3.856 1.00 73.06 73 ARG A CA 1
ATOM 580 C C . ARG A 1 73 ? 3.905 8.441 -4.216 1.00 73.06 73 ARG A C 1
ATOM 582 O O . ARG A 1 73 ? 4.622 8.567 -5.206 1.00 73.06 73 ARG A O 1
ATOM 589 N N . VAL A 1 74 ? 3.885 7.341 -3.471 1.00 74.44 74 VAL A N 1
ATOM 590 C CA . VAL A 1 74 ? 4.794 6.211 -3.685 1.00 74.44 74 VAL A CA 1
ATOM 591 C C . VAL A 1 74 ? 4.488 5.493 -5.000 1.00 74.44 74 VAL A C 1
ATOM 593 O O . VAL A 1 74 ? 5.392 5.260 -5.798 1.00 74.44 74 VAL A O 1
ATOM 596 N N . VAL A 1 75 ? 3.213 5.241 -5.296 1.00 77.62 75 VAL A N 1
ATOM 597 C CA . VAL A 1 75 ? 2.778 4.673 -6.580 1.00 77.62 75 VAL A CA 1
ATOM 598 C C . VAL A 1 75 ? 3.181 5.583 -7.740 1.00 77.62 75 VAL A C 1
ATOM 600 O O . VAL A 1 75 ? 3.642 5.092 -8.768 1.00 77.62 75 VAL A O 1
ATOM 603 N N . SER A 1 76 ? 3.074 6.909 -7.591 1.00 75.38 76 SER A N 1
ATOM 604 C CA . SER A 1 76 ? 3.515 7.841 -8.636 1.00 75.38 76 SER A CA 1
ATOM 605 C C . SER A 1 76 ? 5.022 7.778 -8.895 1.00 75.38 76 SER A C 1
ATOM 607 O O . SER A 1 76 ? 5.438 7.932 -10.041 1.00 75.38 76 SER A O 1
ATOM 609 N N . GLN A 1 77 ? 5.831 7.509 -7.866 1.00 75.12 77 GLN A N 1
ATOM 610 C CA . GLN A 1 77 ? 7.275 7.347 -7.998 1.00 75.12 77 GLN A CA 1
ATOM 611 C C . GLN A 1 77 ? 7.616 6.060 -8.759 1.00 75.12 77 GLN A C 1
ATOM 613 O O . GLN A 1 77 ? 8.321 6.137 -9.762 1.00 75.12 77 GLN A O 1
ATOM 618 N N . TYR A 1 78 ? 7.042 4.919 -8.362 1.00 75.69 78 TYR A N 1
ATOM 619 C CA . TYR A 1 78 ? 7.211 3.649 -9.083 1.00 75.69 78 TYR A CA 1
ATOM 620 C C . TYR A 1 78 ? 6.718 3.740 -10.527 1.00 75.69 78 TYR A C 1
ATOM 622 O O . TYR A 1 78 ? 7.369 3.275 -11.453 1.00 75.69 78 TYR A O 1
ATOM 630 N N . ARG A 1 79 ? 5.584 4.410 -10.760 1.00 77.56 79 ARG A N 1
ATOM 631 C CA . ARG A 1 79 ? 5.065 4.621 -12.114 1.00 77.56 79 ARG A CA 1
ATOM 632 C C . ARG A 1 79 ? 6.029 5.427 -12.984 1.00 77.56 79 ARG A C 1
ATOM 634 O O . ARG A 1 79 ? 6.175 5.109 -14.159 1.00 77.56 79 ARG A O 1
ATOM 641 N N . ARG A 1 80 ? 6.678 6.461 -12.438 1.00 75.75 80 ARG A N 1
ATOM 642 C CA . ARG A 1 80 ? 7.689 7.241 -13.172 1.00 75.75 80 ARG A CA 1
ATOM 643 C C . ARG A 1 80 ? 8.919 6.395 -13.503 1.00 75.75 80 ARG A C 1
ATOM 645 O O . ARG A 1 80 ? 9.383 6.484 -14.635 1.00 75.75 80 ARG A O 1
ATOM 652 N N . GLY A 1 81 ? 9.397 5.578 -12.562 1.00 73.38 81 GLY A N 1
ATOM 653 C CA . GLY A 1 81 ? 10.505 4.641 -12.783 1.00 73.38 81 GLY A CA 1
ATOM 654 C C . GLY A 1 81 ? 10.191 3.628 -13.885 1.00 73.38 81 GLY A C 1
ATOM 655 O O . GLY A 1 81 ? 10.916 3.563 -14.875 1.00 73.38 81 GLY A O 1
ATOM 656 N N . MET A 1 82 ? 9.025 2.974 -13.817 1.00 73.75 82 MET A N 1
ATOM 657 C CA . MET A 1 82 ? 8.557 2.054 -14.861 1.00 73.75 82 MET A CA 1
ATOM 658 C C . MET A 1 82 ? 8.452 2.719 -16.238 1.00 73.75 82 MET A C 1
ATOM 660 O O . MET A 1 82 ? 8.893 2.141 -17.229 1.00 73.75 82 MET A O 1
ATOM 664 N N . ILE A 1 83 ? 7.886 3.931 -16.322 1.00 76.38 83 ILE A N 1
ATOM 665 C CA . ILE A 1 83 ? 7.789 4.671 -17.592 1.00 76.38 83 ILE A CA 1
ATOM 666 C C . ILE A 1 83 ? 9.189 4.992 -18.127 1.00 76.38 83 ILE A C 1
ATOM 668 O O . ILE A 1 83 ? 9.443 4.783 -19.310 1.00 76.38 83 ILE A O 1
ATOM 672 N N . ALA A 1 84 ? 10.104 5.465 -17.278 1.00 74.56 84 ALA A N 1
ATOM 673 C CA . ALA A 1 84 ? 11.474 5.766 -17.683 1.00 74.56 84 ALA A CA 1
ATOM 674 C C . ALA A 1 84 ? 12.217 4.508 -18.168 1.00 74.56 84 ALA A C 1
ATOM 676 O O . ALA A 1 84 ? 12.815 4.534 -19.242 1.00 74.56 84 ALA A O 1
ATOM 677 N N . GLY A 1 85 ? 12.123 3.396 -17.432 1.00 72.56 85 GLY A N 1
ATOM 678 C CA . GLY A 1 85 ? 12.716 2.111 -17.809 1.00 72.56 85 GLY A CA 1
ATOM 679 C C . GLY A 1 85 ? 12.155 1.566 -19.125 1.00 72.56 85 GLY A C 1
ATOM 680 O O . GLY A 1 85 ? 12.920 1.143 -19.992 1.00 72.56 85 GLY A O 1
ATOM 681 N N . ALA A 1 86 ? 10.836 1.650 -19.326 1.00 73.81 86 ALA A N 1
ATOM 682 C CA . ALA A 1 86 ? 10.190 1.247 -20.573 1.00 73.81 86 ALA A CA 1
ATOM 683 C C . ALA A 1 86 ? 10.616 2.122 -21.764 1.00 73.81 86 ALA A C 1
ATOM 685 O O . ALA A 1 86 ? 10.909 1.596 -22.836 1.00 73.81 86 ALA A O 1
ATOM 686 N N . LEU A 1 87 ? 10.700 3.445 -21.584 1.00 75.50 87 LEU A N 1
ATOM 687 C CA . LEU A 1 87 ? 11.175 4.359 -22.628 1.00 75.50 87 LEU A CA 1
ATOM 688 C C . LEU A 1 87 ? 12.630 4.071 -23.005 1.00 75.50 87 LEU A C 1
ATOM 690 O O . LEU A 1 87 ? 12.940 3.976 -24.191 1.00 75.50 87 LEU A O 1
ATOM 694 N N . LEU A 1 88 ? 13.508 3.881 -22.015 1.00 73.25 88 LEU A N 1
ATOM 695 C CA . LEU A 1 88 ? 14.906 3.515 -22.251 1.00 73.25 88 LEU A CA 1
ATOM 696 C C . LEU A 1 88 ? 15.021 2.196 -23.018 1.00 73.25 88 LEU A C 1
ATOM 698 O O . LEU A 1 88 ? 15.799 2.116 -23.966 1.00 73.25 88 LEU A O 1
ATOM 702 N N . PHE A 1 89 ? 14.215 1.195 -22.659 1.00 73.56 89 PHE A N 1
ATOM 703 C CA . PHE A 1 89 ? 14.171 -0.082 -23.365 1.00 73.56 89 PHE A CA 1
ATOM 704 C C . PHE A 1 89 ? 13.759 0.083 -24.833 1.00 73.56 89 PHE A C 1
ATOM 706 O O . PHE A 1 89 ? 14.455 -0.406 -25.718 1.00 73.56 89 PHE A O 1
ATOM 713 N N . VAL A 1 90 ? 12.665 0.803 -25.109 1.00 73.69 90 VAL A N 1
ATOM 714 C CA . VAL A 1 90 ? 12.168 1.020 -26.481 1.00 73.69 90 VAL A CA 1
ATOM 715 C C . VAL A 1 90 ? 13.184 1.790 -27.328 1.00 73.69 90 VAL A C 1
ATOM 717 O O . VAL A 1 90 ? 13.425 1.424 -28.478 1.00 73.69 90 VAL A O 1
ATOM 720 N N . VAL A 1 91 ? 13.818 2.823 -26.765 1.00 73.88 91 VAL A N 1
ATOM 721 C CA . VAL A 1 91 ? 14.861 3.598 -27.457 1.00 73.88 91 VAL A CA 1
ATOM 722 C C . VAL A 1 91 ? 16.089 2.733 -27.742 1.00 73.88 91 VAL A C 1
ATOM 724 O O . VAL A 1 91 ? 16.583 2.734 -28.869 1.00 73.88 91 VAL A O 1
ATOM 727 N N . ALA A 1 92 ? 16.563 1.963 -26.758 1.00 72.62 92 ALA A N 1
ATOM 728 C CA . ALA A 1 92 ? 17.699 1.060 -26.930 1.00 72.62 92 ALA A CA 1
ATOM 729 C C . ALA A 1 92 ? 17.417 -0.008 -27.993 1.00 72.62 92 ALA A C 1
ATOM 731 O O . ALA A 1 92 ? 18.265 -0.274 -28.842 1.00 72.62 92 ALA A O 1
ATOM 732 N N . LEU A 1 93 ? 16.205 -0.567 -27.989 1.00 76.56 93 LEU A N 1
ATOM 733 C CA . LEU A 1 93 ? 15.764 -1.538 -28.981 1.00 76.56 93 LEU A CA 1
ATOM 734 C C . LEU A 1 93 ? 15.740 -0.923 -30.388 1.00 76.56 93 LEU A C 1
ATOM 736 O O . LEU A 1 93 ? 16.290 -1.509 -31.313 1.00 76.56 93 LEU A O 1
ATOM 740 N N . GLY A 1 94 ? 15.177 0.277 -30.554 1.00 75.19 94 GLY A N 1
ATOM 741 C CA . GLY A 1 94 ? 15.155 0.973 -31.846 1.00 75.19 94 GLY A CA 1
ATOM 742 C C . GLY A 1 94 ? 16.555 1.293 -32.380 1.00 75.19 94 GLY A C 1
ATOM 743 O O . GLY A 1 94 ? 16.834 1.091 -33.561 1.00 75.19 94 GLY A O 1
ATOM 744 N N . LEU A 1 95 ? 17.462 1.732 -31.503 1.00 77.50 95 LEU A N 1
ATOM 745 C CA . LEU A 1 95 ? 18.855 2.012 -31.857 1.00 77.50 95 LEU A CA 1
ATOM 746 C C . LEU A 1 95 ? 19.658 0.744 -32.181 1.00 77.50 95 LEU A C 1
ATOM 748 O O . LEU A 1 95 ? 20.576 0.814 -32.995 1.00 77.50 95 LEU A O 1
ATOM 752 N N . LEU A 1 96 ? 19.313 -0.407 -31.596 1.00 76.75 96 LEU A N 1
ATOM 753 C CA . LEU A 1 96 ? 19.959 -1.688 -31.895 1.00 76.75 96 LEU A CA 1
ATOM 754 C C . LEU A 1 96 ? 19.727 -2.124 -33.351 1.00 76.75 96 LEU A C 1
ATOM 756 O O . LEU A 1 96 ? 20.628 -2.687 -33.969 1.00 76.75 96 LEU A O 1
ATOM 760 N N . PHE A 1 97 ? 18.549 -1.828 -33.906 1.00 77.12 97 PHE A N 1
ATOM 761 C CA . PHE A 1 97 ? 18.209 -2.120 -35.304 1.00 77.12 97 PHE A CA 1
ATOM 762 C C . PHE A 1 97 ? 18.586 -0.994 -36.277 1.00 77.12 97 PHE A C 1
ATOM 764 O O . PHE A 1 97 ? 18.442 -1.154 -37.490 1.00 77.12 97 PHE A O 1
ATOM 771 N N . ALA A 1 98 ? 19.072 0.146 -35.778 1.00 80.31 98 ALA A N 1
ATOM 772 C CA . ALA A 1 98 ? 19.505 1.244 -36.628 1.00 80.31 98 ALA A CA 1
ATOM 773 C C . ALA A 1 98 ? 20.846 0.911 -37.318 1.00 80.31 98 ALA A C 1
ATOM 775 O O . ALA A 1 98 ? 21.748 0.350 -36.690 1.00 80.31 98 ALA A O 1
ATOM 776 N N . PRO A 1 99 ? 21.055 1.328 -38.581 1.00 67.81 99 PRO A N 1
ATOM 777 C CA . PRO A 1 99 ? 22.280 1.029 -39.336 1.00 67.81 99 PRO A CA 1
ATOM 778 C C . PRO A 1 99 ? 23.559 1.615 -38.706 1.00 67.81 99 PRO A C 1
ATOM 780 O O . PRO A 1 99 ? 24.664 1.153 -38.984 1.00 67.81 99 PRO A O 1
ATOM 783 N N . PHE A 1 100 ? 23.428 2.591 -37.801 1.00 64.69 100 PHE A N 1
ATOM 784 C CA . PHE A 1 100 ? 24.537 3.183 -37.045 1.00 64.69 100 PHE A CA 1
ATOM 785 C C . PHE A 1 100 ? 25.113 2.266 -35.952 1.00 64.69 100 PHE A C 1
ATOM 787 O O . PHE A 1 100 ? 26.212 2.524 -35.454 1.00 64.69 100 PHE A O 1
ATOM 794 N N . ALA A 1 101 ? 24.433 1.163 -35.619 1.00 58.16 101 ALA A N 1
ATOM 795 C CA . ALA A 1 101 ? 24.879 0.195 -34.620 1.00 58.16 101 ALA A CA 1
ATOM 796 C C . ALA A 1 101 ? 26.135 -0.596 -35.034 1.00 58.16 101 ALA A C 1
ATOM 798 O O . ALA A 1 101 ? 26.562 -1.480 -34.300 1.00 58.16 101 ALA A O 1
ATOM 799 N N . ALA A 1 102 ? 26.755 -0.328 -36.189 1.00 64.31 102 ALA A N 1
ATOM 800 C CA . ALA A 1 102 ? 27.987 -1.000 -36.619 1.00 64.31 102 ALA A CA 1
ATOM 801 C C . ALA A 1 102 ? 29.205 -0.697 -35.717 1.00 64.31 102 ALA A C 1
ATOM 803 O O . ALA A 1 102 ? 30.160 -1.469 -35.697 1.00 64.31 102 ALA A O 1
ATOM 804 N N . HIS A 1 103 ? 29.162 0.386 -34.934 1.00 74.31 103 HIS A N 1
ATOM 805 C CA . HIS A 1 103 ? 30.232 0.749 -34.004 1.00 74.31 103 HIS A CA 1
ATOM 806 C C . HIS A 1 103 ? 30.167 -0.108 -32.729 1.00 74.31 103 HIS A C 1
ATOM 808 O O . HIS A 1 103 ? 29.192 -0.059 -31.975 1.00 74.31 103 HIS A O 1
ATOM 814 N N . SER A 1 104 ? 31.230 -0.871 -32.464 1.00 72.69 104 SER A N 1
ATOM 815 C CA . SER A 1 104 ? 31.319 -1.849 -31.366 1.00 72.69 104 SER A CA 1
ATOM 816 C C . SER A 1 104 ? 31.031 -1.257 -29.978 1.00 72.69 104 SER A C 1
ATOM 818 O O . SER A 1 104 ? 30.308 -1.870 -29.195 1.00 72.69 104 SER A O 1
ATOM 820 N N . GLY A 1 105 ? 31.511 -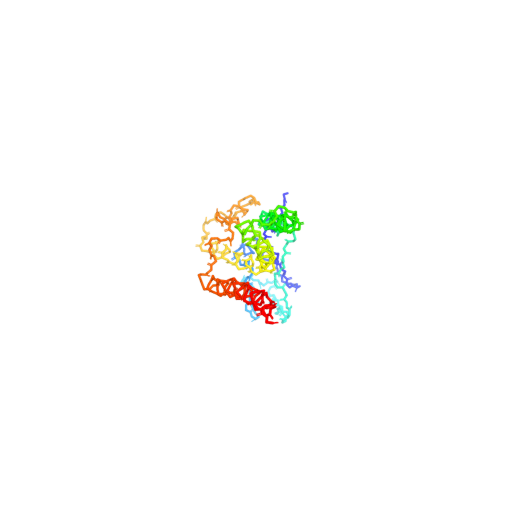0.043 -29.687 1.00 72.94 105 GLY A N 1
ATOM 821 C CA . GLY A 1 105 ? 31.278 0.624 -28.397 1.00 72.94 105 GLY A CA 1
ATOM 822 C C . GLY A 1 105 ? 29.813 1.006 -28.141 1.00 72.94 105 GLY A C 1
ATOM 823 O O . GLY A 1 105 ? 29.325 0.901 -27.017 1.00 72.94 105 GLY A O 1
ATOM 824 N N . LEU A 1 106 ? 29.079 1.381 -29.192 1.00 72.69 106 LEU A N 1
ATOM 825 C CA . LEU A 1 106 ? 27.661 1.740 -29.104 1.00 72.69 106 LEU A CA 1
ATOM 826 C C . LEU A 1 106 ? 26.788 0.507 -28.839 1.00 72.69 106 LEU A C 1
ATOM 828 O O . LEU A 1 106 ? 25.841 0.592 -28.062 1.00 72.69 106 LEU A O 1
ATOM 832 N N . ARG A 1 107 ? 27.144 -0.662 -29.394 1.00 74.88 107 ARG A N 1
ATOM 833 C CA . ARG A 1 107 ? 26.433 -1.922 -29.112 1.00 74.88 107 ARG A CA 1
ATOM 834 C C . ARG A 1 107 ? 26.470 -2.295 -27.635 1.00 74.88 107 ARG A C 1
ATOM 836 O O . ARG A 1 107 ? 25.442 -2.697 -27.104 1.00 74.88 107 ARG A O 1
ATOM 843 N N . VAL A 1 108 ? 27.614 -2.152 -26.961 1.00 76.50 108 VAL A N 1
ATOM 844 C CA . VAL A 1 108 ? 27.740 -2.499 -25.532 1.00 76.50 108 VAL A CA 1
ATOM 845 C C . VAL A 1 108 ? 26.835 -1.616 -24.667 1.00 76.50 108 VAL A C 1
ATOM 847 O O . VAL A 1 108 ? 26.126 -2.124 -23.800 1.00 76.50 108 VAL A O 1
ATOM 850 N N . LEU A 1 109 ? 26.795 -0.308 -24.942 1.00 73.75 109 LEU A N 1
ATOM 851 C CA . LEU A 1 109 ? 25.888 0.621 -24.257 1.00 73.75 109 LEU A CA 1
ATOM 852 C C . LEU A 1 109 ? 24.415 0.286 -24.522 1.00 73.75 109 LEU A C 1
ATOM 854 O O . LEU A 1 109 ? 23.603 0.313 -23.598 1.00 73.75 109 LEU A O 1
ATOM 858 N N . LEU A 1 110 ? 24.076 -0.073 -25.763 1.00 74.69 110 LEU A N 1
ATOM 859 C CA . LEU A 1 110 ? 22.718 -0.462 -26.144 1.00 74.69 110 LEU A CA 1
ATOM 860 C C . LEU A 1 110 ? 22.272 -1.749 -25.453 1.00 74.69 110 LEU A C 1
ATOM 862 O O . LEU A 1 110 ? 21.157 -1.796 -24.945 1.00 74.69 110 LEU A O 1
ATOM 866 N N . TRP A 1 111 ? 23.144 -2.752 -25.346 1.00 77.81 111 TRP A N 1
ATOM 867 C CA . TRP A 1 111 ? 22.873 -3.959 -24.563 1.00 77.81 111 TRP A CA 1
ATOM 868 C C . TRP A 1 111 ? 22.674 -3.653 -23.079 1.00 77.81 111 TRP A C 1
ATOM 870 O O . TRP A 1 111 ? 21.736 -4.166 -22.469 1.00 77.81 111 TRP A O 1
ATOM 880 N N . GLY A 1 112 ? 23.503 -2.776 -22.505 1.00 77.06 112 GLY A N 1
ATOM 881 C CA . GLY A 1 112 ? 23.336 -2.314 -21.127 1.00 77.06 112 GLY A CA 1
ATOM 882 C C . GLY A 1 112 ? 21.969 -1.666 -20.896 1.00 77.06 112 GLY A C 1
ATOM 883 O O . GLY A 1 112 ? 21.267 -2.031 -19.956 1.00 77.06 112 GLY A O 1
ATOM 884 N N . ALA A 1 113 ? 21.549 -0.766 -21.786 1.00 73.81 113 ALA A N 1
ATOM 885 C CA . ALA A 1 113 ? 20.236 -0.126 -21.718 1.00 73.81 113 ALA A CA 1
ATOM 886 C C . ALA A 1 113 ? 19.076 -1.118 -21.935 1.00 73.81 113 ALA A C 1
ATOM 888 O O . ALA A 1 113 ? 18.062 -1.043 -21.238 1.00 73.81 113 ALA A O 1
ATOM 889 N N . LEU A 1 114 ? 19.246 -2.078 -22.851 1.00 78.12 114 LEU A N 1
ATOM 890 C CA . LEU A 1 114 ? 18.268 -3.127 -23.145 1.00 78.12 114 LEU A CA 1
ATOM 891 C C . LEU A 1 114 ? 18.026 -4.046 -21.940 1.00 78.12 114 LEU A C 1
ATOM 893 O O . LEU A 1 114 ? 16.901 -4.482 -21.728 1.00 78.12 114 LEU A O 1
ATOM 897 N N . LEU A 1 115 ? 19.061 -4.323 -21.143 1.00 81.31 115 LEU A N 1
ATOM 898 C CA . LEU A 1 115 ? 18.945 -5.103 -19.908 1.00 81.31 115 LEU A CA 1
ATOM 899 C C . LEU A 1 115 ? 18.451 -4.253 -18.731 1.00 81.31 115 LEU A C 1
ATOM 901 O O . LEU A 1 115 ? 17.657 -4.724 -17.916 1.00 81.31 115 LEU A O 1
ATOM 905 N N . TYR A 1 116 ? 18.895 -2.998 -18.648 1.00 79.38 116 TYR A N 1
ATOM 906 C CA . TYR A 1 116 ? 18.539 -2.093 -17.560 1.00 79.38 116 TYR A CA 1
ATOM 907 C C . TYR A 1 116 ? 17.042 -1.761 -17.542 1.00 79.38 116 TYR A C 1
ATOM 909 O O . TYR A 1 116 ? 16.420 -1.825 -16.485 1.00 79.38 116 TYR A O 1
ATOM 917 N N . GLY A 1 117 ? 16.444 -1.463 -18.701 1.00 75.75 117 GLY A N 1
ATOM 918 C CA . GLY A 1 117 ? 15.032 -1.073 -18.788 1.00 75.75 117 GLY A CA 1
ATOM 919 C C . GLY A 1 117 ? 14.067 -2.102 -18.173 1.00 75.75 117 GLY A C 1
ATOM 920 O O . GLY A 1 117 ? 13.336 -1.759 -17.241 1.00 75.75 117 GLY A O 1
ATOM 921 N N . PRO A 1 118 ? 14.077 -3.374 -18.616 1.00 77.12 118 PRO A N 1
ATOM 922 C CA . PRO A 1 118 ? 13.252 -4.433 -18.038 1.00 77.12 118 PRO A CA 1
ATOM 923 C C . PRO A 1 118 ? 13.581 -4.731 -16.572 1.00 77.12 118 PRO A C 1
ATOM 925 O O . PRO A 1 118 ? 12.668 -5.009 -15.796 1.00 77.12 118 PRO A O 1
ATOM 928 N N . ALA A 1 119 ? 14.856 -4.656 -16.172 1.00 77.62 119 ALA A N 1
ATOM 929 C CA . ALA A 1 119 ? 15.260 -4.877 -14.784 1.00 77.62 119 ALA A CA 1
ATOM 930 C C . ALA A 1 119 ? 14.673 -3.815 -13.839 1.00 77.62 119 ALA A C 1
ATOM 932 O O . ALA A 1 119 ? 14.172 -4.160 -12.767 1.00 77.62 119 ALA A O 1
ATOM 933 N N . GLU A 1 120 ? 14.678 -2.544 -14.247 1.00 76.88 120 GLU A N 1
ATOM 934 C CA . GLU A 1 120 ? 14.080 -1.450 -13.477 1.00 76.88 120 GLU A CA 1
ATOM 935 C C . GLU A 1 120 ? 12.554 -1.603 -13.392 1.00 76.88 120 GLU A C 1
ATOM 937 O O . GLU A 1 120 ? 11.978 -1.513 -12.308 1.00 76.88 120 GLU A O 1
ATOM 942 N N . VAL A 1 121 ? 11.894 -1.954 -14.503 1.00 73.31 121 VAL A N 1
ATOM 943 C CA . VAL A 1 121 ? 10.445 -2.226 -14.515 1.00 73.31 121 VAL A CA 1
ATOM 944 C C . VAL A 1 121 ? 10.090 -3.388 -13.583 1.00 73.31 121 VAL A C 1
ATOM 946 O O . VAL A 1 121 ? 9.148 -3.281 -12.799 1.00 73.31 121 VAL A O 1
ATOM 949 N N . ALA A 1 122 ? 10.848 -4.487 -13.625 1.00 74.44 122 ALA A N 1
ATOM 950 C CA . ALA A 1 122 ? 10.631 -5.635 -12.747 1.00 74.44 122 ALA A CA 1
ATOM 951 C C . ALA A 1 122 ? 10.834 -5.266 -11.269 1.00 74.44 122 ALA A C 1
ATOM 953 O O . ALA A 1 122 ? 10.039 -5.663 -10.414 1.00 74.44 122 ALA A O 1
ATOM 954 N N . ARG A 1 123 ? 11.867 -4.470 -10.967 1.00 79.31 123 ARG A N 1
ATOM 955 C CA . ARG A 1 123 ? 12.150 -3.961 -9.621 1.00 79.31 123 ARG A CA 1
ATOM 956 C C . ARG A 1 123 ? 10.997 -3.113 -9.089 1.00 79.31 123 ARG A C 1
ATOM 958 O O . ARG A 1 123 ? 10.563 -3.324 -7.954 1.00 79.31 123 ARG A O 1
ATOM 965 N N . ASP A 1 124 ? 10.493 -2.186 -9.894 1.00 75.00 124 ASP A N 1
ATOM 966 C CA . ASP A 1 124 ? 9.389 -1.309 -9.511 1.00 75.00 124 ASP A CA 1
ATOM 967 C C . ASP A 1 124 ? 8.077 -2.080 -9.350 1.00 75.00 124 ASP A C 1
ATOM 969 O O . ASP A 1 124 ? 7.340 -1.859 -8.386 1.00 75.00 124 ASP A O 1
ATOM 973 N N . LEU A 1 125 ? 7.818 -3.051 -10.229 1.00 76.56 125 LEU A N 1
ATOM 974 C CA . LEU A 1 125 ? 6.654 -3.926 -10.137 1.00 76.56 125 LEU A CA 1
ATOM 975 C C . LEU A 1 125 ? 6.675 -4.764 -8.850 1.00 76.56 125 LEU A C 1
ATOM 977 O O . LEU A 1 125 ? 5.671 -4.825 -8.143 1.00 76.56 125 LEU A O 1
ATOM 981 N N . MET A 1 126 ? 7.819 -5.353 -8.490 1.00 78.81 126 MET A N 1
ATOM 982 C CA . MET A 1 126 ? 7.980 -6.054 -7.207 1.00 78.81 126 MET A CA 1
ATOM 983 C C . MET A 1 126 ? 7.845 -5.105 -6.004 1.00 78.81 126 MET A C 1
ATOM 985 O O . MET A 1 126 ? 7.347 -5.481 -4.938 1.00 78.81 126 MET A O 1
ATOM 989 N N . GLY A 1 127 ? 8.272 -3.850 -6.156 1.00 76.06 127 GLY A N 1
ATOM 990 C CA . GLY A 1 127 ? 8.026 -2.799 -5.172 1.00 76.06 127 GLY A CA 1
ATOM 991 C C . GLY A 1 127 ? 6.532 -2.574 -4.934 1.00 76.06 127 GLY A C 1
ATOM 992 O O . GLY A 1 127 ? 6.109 -2.472 -3.784 1.00 76.06 127 GLY A O 1
ATOM 993 N N . LEU A 1 128 ? 5.733 -2.571 -6.004 1.00 77.94 128 LEU A N 1
ATOM 994 C CA . LEU A 1 128 ? 4.279 -2.418 -5.939 1.00 77.94 128 LEU A CA 1
ATOM 995 C C . LEU A 1 128 ? 3.572 -3.637 -5.334 1.00 77.94 128 LEU A C 1
ATOM 997 O O . LEU A 1 128 ? 2.637 -3.453 -4.557 1.00 77.94 128 LEU A O 1
ATOM 1001 N N . THR A 1 129 ? 4.009 -4.865 -5.631 1.00 82.44 129 THR A N 1
ATOM 1002 C CA . THR A 1 129 ? 3.378 -6.068 -5.052 1.00 82.44 129 THR A CA 1
ATOM 1003 C C . THR A 1 129 ? 3.635 -6.188 -3.552 1.00 82.44 129 THR A C 1
ATOM 1005 O O . THR A 1 129 ? 2.744 -6.576 -2.807 1.00 82.44 129 THR A O 1
ATOM 1008 N N . THR A 1 130 ? 4.820 -5.779 -3.091 1.00 82.94 130 THR A N 1
ATOM 1009 C CA . THR A 1 130 ? 5.185 -5.781 -1.660 1.00 82.94 130 THR A CA 1
ATOM 1010 C C . THR A 1 130 ? 4.752 -4.517 -0.915 1.00 82.94 130 THR A C 1
ATOM 1012 O O . THR A 1 130 ? 5.012 -4.371 0.281 1.00 82.94 130 THR A O 1
ATOM 1015 N N . LEU A 1 131 ? 4.101 -3.579 -1.606 1.00 80.12 131 LEU A N 1
ATOM 1016 C CA . LEU A 1 131 ? 3.707 -2.292 -1.047 1.00 80.12 131 LEU A CA 1
ATOM 1017 C C . LEU A 1 131 ? 2.701 -2.463 0.098 1.00 80.12 131 LEU A C 1
ATOM 1019 O O . LEU A 1 131 ? 2.837 -1.801 1.122 1.00 80.12 131 LEU A O 1
ATOM 1023 N N . GLY A 1 132 ? 1.741 -3.382 -0.065 1.00 78.81 132 GLY A N 1
ATOM 1024 C CA . GLY A 1 132 ? 0.741 -3.721 0.952 1.00 78.81 132 GLY A CA 1
ATOM 1025 C C . GLY A 1 132 ? 1.382 -4.061 2.292 1.00 78.81 132 GLY A C 1
ATOM 1026 O O . GLY A 1 132 ? 1.205 -3.332 3.264 1.00 78.81 132 GLY A O 1
ATOM 1027 N N . ASP A 1 133 ? 2.223 -5.092 2.296 1.00 82.44 133 ASP A N 1
ATOM 1028 C CA . ASP A 1 133 ? 2.872 -5.603 3.506 1.00 82.44 133 ASP A CA 1
ATOM 1029 C C . ASP A 1 133 ? 3.748 -4.547 4.192 1.00 82.44 133 ASP A C 1
ATOM 1031 O O . ASP A 1 133 ? 3.780 -4.442 5.421 1.00 82.44 133 ASP A O 1
ATOM 1035 N N . ARG A 1 134 ? 4.461 -3.728 3.404 1.00 79.94 134 ARG A N 1
ATOM 1036 C CA . ARG A 1 134 ? 5.313 -2.652 3.932 1.00 79.94 134 ARG A CA 1
ATOM 1037 C C . ARG A 1 134 ? 4.499 -1.570 4.617 1.00 79.94 134 ARG A C 1
ATOM 1039 O O . ARG A 1 134 ? 4.919 -1.086 5.665 1.00 79.94 134 ARG A O 1
ATOM 1046 N N . TYR A 1 135 ? 3.369 -1.187 4.036 1.00 79.38 135 TYR A N 1
ATOM 1047 C CA . TYR A 1 135 ? 2.506 -0.176 4.628 1.00 79.38 135 TYR A CA 1
ATOM 1048 C C . TYR A 1 135 ? 1.740 -0.706 5.836 1.00 79.38 135 TYR A C 1
ATOM 1050 O O . TYR A 1 135 ? 1.614 0.023 6.813 1.00 79.38 135 TYR A O 1
ATOM 1058 N N . ASP A 1 136 ? 1.332 -1.974 5.838 1.00 79.94 136 ASP A N 1
ATOM 1059 C CA . ASP A 1 136 ? 0.731 -2.611 7.015 1.00 79.94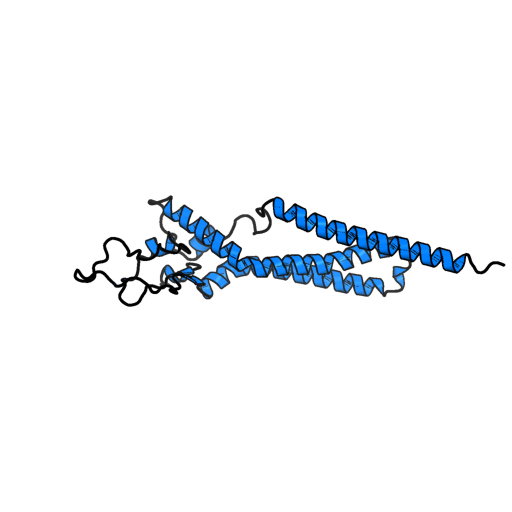 136 ASP A CA 1
ATOM 1060 C C . ASP A 1 136 ? 1.761 -2.700 8.166 1.00 79.94 136 ASP A C 1
ATOM 1062 O O . ASP A 1 136 ? 1.459 -2.448 9.334 1.00 79.94 136 ASP A O 1
ATOM 1066 N N . ALA A 1 137 ? 3.030 -2.994 7.857 1.00 81.69 137 ALA A N 1
ATOM 1067 C CA . ALA A 1 137 ? 4.127 -2.927 8.826 1.00 81.69 137 ALA A CA 1
ATOM 1068 C C . ALA A 1 137 ? 4.456 -1.492 9.269 1.00 81.69 137 ALA A C 1
ATOM 1070 O O . ALA A 1 137 ? 4.908 -1.276 10.392 1.00 81.69 137 ALA A O 1
ATOM 1071 N N . TYR A 1 138 ? 4.275 -0.509 8.393 1.00 79.44 138 TYR A N 1
ATOM 1072 C CA . TYR A 1 138 ? 4.505 0.896 8.703 1.00 79.44 138 TYR A CA 1
ATOM 1073 C C . TYR A 1 138 ? 3.396 1.473 9.589 1.00 79.44 138 TYR A C 1
ATOM 1075 O O . TYR A 1 138 ? 3.707 2.139 10.574 1.00 79.44 138 TYR A O 1
ATOM 1083 N N . ALA A 1 139 ? 2.132 1.144 9.310 1.00 79.69 139 ALA A N 1
ATOM 1084 C CA . ALA A 1 139 ? 0.991 1.539 10.127 1.00 79.69 139 ALA A CA 1
ATOM 1085 C C . ALA A 1 139 ? 1.156 1.075 11.579 1.00 79.69 139 ALA A C 1
ATOM 1087 O O . ALA A 1 139 ? 1.046 1.893 12.488 1.00 79.69 139 ALA A O 1
ATOM 1088 N N . ARG A 1 140 ? 1.581 -0.180 11.777 1.00 82.38 140 ARG A N 1
ATOM 1089 C CA . ARG A 1 140 ? 1.917 -0.734 13.100 1.00 82.38 140 ARG A CA 1
ATOM 1090 C C . ARG A 1 140 ? 3.052 0.004 13.820 1.00 82.38 140 ARG A C 1
ATOM 1092 O O . ARG A 1 140 ? 3.063 0.102 15.040 1.00 82.38 140 ARG A O 1
ATOM 1099 N N . ARG A 1 141 ? 4.042 0.533 13.091 1.00 80.75 141 ARG A N 1
ATOM 1100 C CA . ARG A 1 141 ? 5.129 1.321 13.709 1.00 80.75 141 ARG A CA 1
ATOM 1101 C C . ARG A 1 141 ? 4.662 2.703 14.131 1.00 80.75 141 ARG A C 1
ATOM 1103 O O . ARG A 1 141 ? 5.119 3.208 15.152 1.00 80.75 141 ARG A O 1
ATOM 1110 N N . VAL A 1 142 ? 3.817 3.334 13.322 1.00 78.62 142 VAL A N 1
ATOM 1111 C CA . VAL A 1 142 ? 3.254 4.644 13.653 1.00 78.62 142 VAL A CA 1
ATOM 1112 C C . VAL A 1 142 ? 2.325 4.522 14.855 1.00 78.62 142 VAL A C 1
ATOM 1114 O O . VAL A 1 142 ? 2.448 5.312 15.785 1.00 78.62 142 VAL A O 1
ATOM 1117 N N . SER A 1 143 ? 1.478 3.495 14.887 1.00 79.25 143 SER A N 1
ATOM 1118 C CA . SER A 1 143 ? 0.590 3.235 16.019 1.00 79.25 143 SER A CA 1
ATOM 1119 C C . SER A 1 143 ? 1.370 2.958 17.306 1.00 79.25 143 SER A C 1
ATOM 1121 O O . SER A 1 143 ? 1.102 3.598 18.316 1.00 79.25 143 SER A O 1
ATOM 1123 N N . ALA A 1 144 ? 2.434 2.148 17.246 1.00 80.31 144 ALA A N 1
ATOM 1124 C CA . ALA A 1 144 ? 3.325 1.920 18.385 1.00 80.31 144 ALA A CA 1
ATOM 1125 C C . ALA A 1 144 ? 3.987 3.213 18.903 1.00 80.31 144 ALA A C 1
ATOM 1127 O O . ALA A 1 144 ? 4.183 3.371 20.105 1.00 80.31 144 ALA A O 1
ATOM 1128 N N . ARG A 1 145 ? 4.321 4.161 18.014 1.00 79.38 145 ARG A N 1
ATOM 1129 C CA . ARG A 1 145 ? 4.848 5.478 18.417 1.00 79.38 145 ARG A CA 1
ATOM 1130 C C . ARG A 1 145 ? 3.787 6.348 19.079 1.00 79.38 145 ARG A C 1
ATOM 1132 O O . ARG A 1 145 ? 4.099 6.997 20.066 1.00 79.38 145 ARG A O 1
ATOM 1139 N N . LEU A 1 146 ? 2.567 6.354 18.545 1.00 75.88 146 LEU A N 1
ATOM 1140 C CA . LEU A 1 146 ? 1.443 7.078 19.141 1.00 75.88 146 LEU A CA 1
ATOM 1141 C C . LEU A 1 146 ? 1.090 6.504 20.519 1.00 75.88 146 LEU A C 1
ATOM 1143 O O . LEU A 1 146 ? 0.870 7.260 21.454 1.00 75.88 146 LEU A O 1
ATOM 1147 N N . ALA A 1 147 ? 1.109 5.178 20.669 1.00 78.62 147 ALA A N 1
ATOM 1148 C CA . ALA A 1 147 ? 0.880 4.510 21.948 1.00 78.62 147 ALA A CA 1
ATOM 1149 C C . ALA A 1 147 ? 1.972 4.827 22.988 1.00 78.62 147 ALA A C 1
ATOM 1151 O O . ALA A 1 147 ? 1.683 4.915 24.179 1.00 78.62 147 ALA A O 1
ATOM 1152 N N . ALA A 1 148 ? 3.219 5.020 22.546 1.00 81.19 148 ALA A N 1
ATOM 1153 C CA . ALA A 1 148 ? 4.340 5.380 23.414 1.00 81.19 148 ALA A CA 1
ATOM 1154 C C . ALA A 1 148 ? 4.322 6.848 23.883 1.00 81.19 148 ALA A C 1
ATOM 1156 O O . ALA A 1 148 ? 5.043 7.177 24.825 1.00 81.19 148 ALA A O 1
ATOM 1157 N N . ASP A 1 149 ? 3.520 7.717 23.258 1.00 78.25 149 ASP A N 1
ATOM 1158 C CA . ASP A 1 149 ? 3.354 9.121 23.647 1.00 78.25 149 ASP A CA 1
ATOM 1159 C C . ASP A 1 149 ? 1.916 9.399 24.134 1.00 78.25 149 ASP A C 1
ATOM 1161 O O . ASP A 1 149 ? 1.094 9.947 23.396 1.00 78.25 149 ASP A O 1
ATOM 1165 N N . PRO A 1 150 ? 1.584 9.038 25.388 1.00 65.25 150 PRO A N 1
ATOM 1166 C CA . PRO A 1 150 ? 0.236 9.192 25.939 1.00 65.25 150 PRO A CA 1
ATOM 1167 C C . PRO A 1 150 ? -0.195 10.656 26.138 1.00 65.25 150 PRO A C 1
ATOM 1169 O O . PRO A 1 150 ? -1.368 10.914 26.407 1.00 65.25 150 PRO A O 1
ATOM 1172 N N . HIS A 1 151 ? 0.732 11.612 26.022 1.00 68.00 151 HIS A N 1
ATOM 1173 C CA . HIS A 1 151 ? 0.451 13.050 26.070 1.00 68.00 151 HIS A CA 1
ATOM 1174 C C . HIS A 1 151 ? 0.482 13.708 24.686 1.00 68.00 151 HIS A C 1
ATOM 1176 O O . HIS A 1 151 ? 0.175 14.898 24.567 1.00 68.00 151 HIS A O 1
ATOM 1182 N N . GLY A 1 152 ? 0.830 12.950 23.645 1.00 62.91 152 GLY A N 1
ATOM 1183 C CA . GLY A 1 152 ? 0.798 13.404 22.269 1.00 62.91 152 GLY A CA 1
ATOM 1184 C C . GLY A 1 152 ? -0.630 13.752 21.867 1.00 62.91 152 GLY A C 1
ATOM 1185 O O . GLY A 1 152 ? -1.559 12.964 22.045 1.00 62.91 152 GLY A O 1
ATOM 1186 N N . VAL A 1 153 ? -0.824 14.950 21.313 1.00 61.16 153 VAL A N 1
ATOM 1187 C CA . VAL A 1 153 ? -2.102 15.312 20.696 1.00 61.16 153 VAL A CA 1
ATOM 1188 C C . VAL A 1 153 ? -2.332 14.329 19.554 1.00 61.16 153 VAL A C 1
ATOM 1190 O O . VAL A 1 153 ? -1.549 14.293 18.602 1.00 61.16 153 VAL A O 1
ATOM 1193 N N . ALA A 1 154 ? -3.382 13.511 19.670 1.00 58.53 154 ALA A N 1
ATOM 1194 C CA . ALA A 1 154 ? -3.806 12.626 18.597 1.00 58.53 154 ALA A CA 1
ATOM 1195 C C . ALA A 1 154 ? -3.897 13.454 17.314 1.00 58.53 154 ALA A C 1
ATOM 1197 O O . ALA A 1 154 ? -4.533 14.509 17.351 1.00 58.53 154 ALA A O 1
ATOM 1198 N N . PRO A 1 155 ? -3.260 13.038 16.210 1.00 62.34 155 PRO A N 1
ATOM 1199 C CA . PRO A 1 155 ? -3.265 13.839 15.001 1.00 62.34 155 PRO A CA 1
ATOM 1200 C C . PRO A 1 155 ? -4.722 14.054 14.584 1.00 62.34 155 PRO A C 1
ATOM 1202 O O . PRO A 1 155 ? -5.461 13.110 14.300 1.00 62.34 155 PRO A O 1
ATOM 1205 N N . THR A 1 156 ? -5.158 15.309 14.650 1.00 59.94 156 THR A N 1
ATOM 1206 C CA . THR A 1 156 ? -6.580 15.676 14.535 1.00 59.94 156 THR A CA 1
ATOM 1207 C C . THR A 1 156 ? -6.976 15.912 13.087 1.00 59.94 156 THR A C 1
ATOM 1209 O O . THR A 1 156 ? -8.159 15.971 12.749 1.00 59.94 156 THR A O 1
ATOM 1212 N N . THR A 1 157 ? -5.980 16.037 12.212 1.00 63.19 157 THR A N 1
ATOM 1213 C CA . THR A 1 157 ? -6.171 16.326 10.800 1.00 63.19 157 THR A CA 1
ATOM 1214 C C . THR A 1 157 ? -5.579 15.232 9.924 1.00 63.19 157 THR A C 1
ATOM 1216 O O . THR A 1 157 ? -4.541 14.638 10.223 1.00 63.19 157 THR A O 1
ATOM 1219 N N . ALA A 1 158 ? -6.211 15.018 8.768 1.00 57.22 158 ALA A N 1
ATOM 1220 C CA . ALA A 1 158 ? -5.676 14.148 7.724 1.00 57.22 158 ALA A CA 1
ATOM 1221 C C . ALA A 1 158 ? -4.273 14.586 7.264 1.00 57.22 158 ALA A C 1
ATOM 1223 O O . ALA A 1 158 ? -3.475 13.742 6.879 1.00 57.22 158 ALA A O 1
ATOM 1224 N N . GLN A 1 159 ? -3.958 15.884 7.354 1.00 64.94 159 GLN A N 1
ATOM 1225 C CA . GLN A 1 159 ? -2.654 16.448 7.003 1.00 64.94 159 GLN A CA 1
ATOM 1226 C C . GLN A 1 159 ? -1.563 16.084 8.026 1.00 64.94 159 GLN A C 1
ATOM 1228 O O . GLN A 1 159 ? -0.436 15.779 7.646 1.00 64.94 159 GLN A O 1
ATOM 1233 N N . GLU A 1 160 ? -1.874 16.114 9.325 1.00 67.62 160 GLU A N 1
ATOM 1234 C CA . GLU A 1 160 ? -0.952 15.679 10.384 1.00 67.62 160 GLU A CA 1
ATOM 1235 C C . GLU A 1 160 ? -0.702 14.180 10.314 1.00 67.62 160 GLU A C 1
ATOM 1237 O O . GLU A 1 160 ? 0.450 13.758 10.395 1.00 67.62 160 GLU A O 1
ATOM 1242 N N . LEU A 1 161 ? -1.761 13.395 10.088 1.00 64.00 161 LEU A N 1
ATOM 1243 C CA . LEU A 1 161 ? -1.640 11.975 9.782 1.00 64.00 161 LEU A CA 1
ATOM 1244 C C . LEU A 1 161 ? -0.770 11.786 8.536 1.00 64.00 161 LEU A C 1
ATOM 1246 O O . LEU A 1 161 ? 0.224 11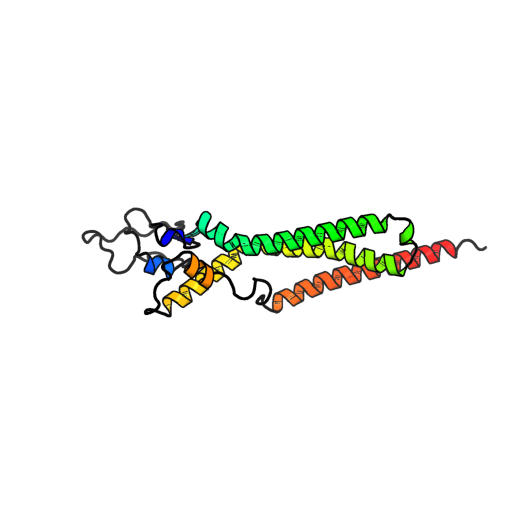.081 8.596 1.00 64.00 161 LEU A O 1
ATOM 1250 N N . GLU A 1 162 ? -1.029 12.481 7.432 1.00 64.88 162 GLU A N 1
ATOM 1251 C CA . GLU A 1 162 ? -0.179 12.393 6.242 1.00 64.88 162 GLU A CA 1
ATOM 1252 C C . GLU A 1 162 ? 1.288 12.732 6.556 1.00 64.88 162 GLU A C 1
ATOM 1254 O O . GLU A 1 162 ? 2.176 11.997 6.148 1.00 64.88 162 GLU A O 1
ATOM 1259 N N . ASN A 1 163 ? 1.582 13.757 7.353 1.00 70.38 163 ASN A N 1
ATOM 1260 C CA . ASN A 1 163 ? 2.959 14.082 7.743 1.00 70.38 163 ASN A CA 1
ATOM 1261 C C . ASN A 1 163 ? 3.610 13.019 8.642 1.00 70.38 163 ASN A C 1
ATOM 1263 O O . ASN A 1 163 ? 4.817 12.792 8.547 1.00 70.38 163 ASN A O 1
ATOM 1267 N N . LEU A 1 164 ? 2.829 12.374 9.510 1.00 67.56 164 LEU A N 1
ATOM 1268 C CA . LEU A 1 164 ? 3.290 11.272 10.356 1.00 67.56 164 LEU A CA 1
ATOM 1269 C C . LEU A 1 164 ? 3.533 10.001 9.545 1.00 67.56 164 LEU A C 1
ATOM 1271 O O . LEU A 1 164 ? 4.435 9.227 9.870 1.00 67.56 164 LEU A O 1
ATOM 1275 N N . PHE A 1 165 ? 2.718 9.812 8.506 1.00 62.97 165 PHE A N 1
ATOM 1276 C CA . PHE A 1 165 ? 2.647 8.607 7.702 1.00 62.97 165 PHE A CA 1
ATOM 1277 C C . PHE A 1 165 ? 3.373 8.704 6.338 1.00 62.97 165 PHE A C 1
ATOM 1279 O O . PHE A 1 165 ? 3.511 7.709 5.621 1.00 62.97 165 PHE A O 1
ATOM 1286 N N . VAL A 1 166 ? 3.864 9.882 5.952 1.00 62.50 166 VAL A N 1
ATOM 1287 C CA . VAL A 1 166 ? 4.739 10.068 4.793 1.00 62.50 166 VAL A CA 1
ATOM 1288 C C . VAL A 1 166 ? 6.177 9.885 5.270 1.00 62.50 166 VAL A C 1
ATOM 1290 O O . VAL A 1 166 ? 6.705 10.729 5.999 1.00 62.50 166 VAL A O 1
ATOM 1293 N N . PRO A 1 167 ? 6.864 8.807 4.861 1.00 56.16 167 PRO A N 1
ATOM 1294 C CA . PRO A 1 167 ? 8.258 8.630 5.222 1.00 56.16 167 PRO A CA 1
ATOM 1295 C C . PRO A 1 167 ? 9.081 9.781 4.617 1.00 56.16 167 PRO A C 1
ATOM 1297 O O . PRO A 1 167 ? 9.057 10.017 3.407 1.00 56.16 167 PRO A O 1
ATOM 1300 N N . LYS A 1 168 ? 9.787 10.532 5.480 1.00 57.84 168 LYS A N 1
ATOM 1301 C CA . LYS A 1 168 ? 10.615 11.705 5.112 1.00 57.84 168 LYS A CA 1
ATOM 1302 C C . LYS A 1 168 ? 11.655 11.376 4.032 1.00 57.84 168 LYS A C 1
ATOM 1304 O O . LYS A 1 168 ? 12.026 12.233 3.236 1.00 57.84 168 LYS A O 1
ATOM 1309 N N . SER A 1 169 ? 12.087 10.124 3.995 1.00 53.41 169 SER A N 1
ATOM 1310 C CA . SER A 1 169 ? 12.883 9.486 2.955 1.00 53.41 169 SER A CA 1
ATOM 1311 C C . SER A 1 169 ? 11.988 8.457 2.271 1.00 53.41 169 SER A C 1
ATOM 1313 O O . SER A 1 169 ? 11.472 7.565 2.934 1.00 53.41 169 SER A O 1
ATOM 1315 N N . GLY A 1 170 ? 11.762 8.573 0.958 1.00 51.69 170 GLY A N 1
ATOM 1316 C CA . GLY A 1 170 ? 10.935 7.607 0.226 1.00 51.69 170 GLY A CA 1
ATOM 1317 C C . GLY A 1 170 ? 11.361 6.146 0.487 1.00 51.69 170 GLY A C 1
ATOM 1318 O O . GLY A 1 170 ? 12.501 5.903 0.891 1.00 51.69 170 GLY A O 1
ATOM 1319 N N . PRO A 1 171 ? 10.490 5.155 0.221 1.00 49.34 171 PRO A N 1
ATOM 1320 C CA . PRO A 1 171 ? 10.651 3.746 0.628 1.00 49.34 171 PRO A CA 1
ATOM 1321 C C . PRO A 1 171 ? 11.870 2.990 0.044 1.00 49.34 171 PRO A C 1
ATOM 1323 O O . PRO A 1 171 ? 11.950 1.767 0.152 1.00 49.34 171 PRO A O 1
ATOM 1326 N N . GLY A 1 172 ? 12.824 3.685 -0.579 1.00 49.31 172 GLY A N 1
ATOM 1327 C CA . GLY A 1 172 ? 14.050 3.134 -1.154 1.00 49.31 172 GLY A CA 1
ATOM 1328 C C . GLY A 1 172 ? 15.291 3.170 -0.253 1.00 49.31 172 GLY A C 1
ATOM 1329 O O . GLY A 1 172 ? 16.217 2.397 -0.510 1.00 49.31 172 GLY A O 1
ATOM 1330 N N . ASN A 1 173 ? 15.339 4.006 0.793 1.00 48.88 173 ASN A N 1
ATOM 1331 C CA . ASN A 1 173 ? 16.585 4.188 1.559 1.00 48.88 173 ASN A CA 1
ATOM 1332 C C . ASN A 1 173 ? 16.763 3.214 2.732 1.00 48.88 173 ASN A C 1
ATOM 1334 O O . ASN A 1 173 ? 17.902 2.895 3.064 1.00 48.88 173 ASN A O 1
ATOM 1338 N N . ASP A 1 174 ? 15.675 2.649 3.260 1.00 45.94 174 ASP A N 1
ATOM 1339 C CA . ASP A 1 174 ? 15.711 1.863 4.506 1.00 45.94 174 ASP A CA 1
ATOM 1340 C C . ASP A 1 174 ? 15.544 0.345 4.285 1.00 45.94 174 ASP A C 1
ATOM 1342 O O . ASP A 1 174 ? 15.302 -0.410 5.228 1.00 45.94 174 ASP A O 1
ATOM 1346 N N . ALA A 1 175 ? 15.642 -0.141 3.040 1.00 47.47 175 ALA A N 1
ATOM 1347 C CA . ALA A 1 175 ? 15.538 -1.575 2.763 1.00 47.47 175 ALA A CA 1
ATOM 1348 C C . ALA A 1 175 ? 16.694 -2.344 3.442 1.00 47.47 175 ALA A C 1
ATOM 1350 O O . ALA A 1 175 ? 17.856 -1.962 3.260 1.00 47.47 175 ALA A O 1
ATOM 1351 N N . PRO A 1 176 ? 16.413 -3.439 4.180 1.00 41.00 176 PRO A N 1
ATOM 1352 C CA . PRO A 1 176 ? 17.433 -4.189 4.903 1.00 41.00 176 PRO A CA 1
ATOM 1353 C C . PRO A 1 176 ? 18.526 -4.673 3.943 1.00 41.00 176 PRO A C 1
ATOM 1355 O O . PRO A 1 176 ? 18.251 -5.253 2.889 1.00 41.00 176 PRO A O 1
ATOM 1358 N N . LEU A 1 177 ? 19.782 -4.431 4.329 1.00 47.16 177 LEU A N 1
ATOM 1359 C CA . LEU A 1 177 ? 20.999 -4.712 3.556 1.00 47.16 177 LEU A CA 1
ATOM 1360 C C . LEU A 1 177 ? 21.070 -6.149 2.996 1.00 47.16 177 LEU A C 1
ATOM 1362 O O . LEU A 1 177 ? 21.696 -6.364 1.961 1.00 47.16 177 LEU A O 1
ATOM 1366 N N . HIS A 1 178 ? 20.378 -7.121 3.599 1.00 42.03 178 HIS A N 1
ATOM 1367 C CA . HIS A 1 178 ? 20.375 -8.511 3.136 1.00 42.03 178 HIS A CA 1
ATOM 1368 C C . HIS A 1 178 ? 19.657 -8.754 1.800 1.00 42.03 178 HIS A C 1
ATOM 1370 O O . HIS A 1 178 ? 20.094 -9.610 1.028 1.00 42.03 178 HIS A O 1
ATOM 1376 N N . THR A 1 179 ? 18.623 -7.984 1.451 1.00 47.41 179 THR A N 1
ATOM 1377 C CA . THR A 1 179 ? 17.922 -8.162 0.162 1.00 47.41 179 THR A CA 1
ATOM 1378 C C . THR A 1 179 ? 18.733 -7.588 -1.004 1.00 47.41 179 THR A C 1
ATOM 1380 O O . THR A 1 179 ? 18.623 -8.062 -2.135 1.00 47.41 179 THR A O 1
ATOM 1383 N N . ARG A 1 180 ? 19.629 -6.625 -0.731 1.00 47.22 180 ARG A N 1
ATOM 1384 C CA . ARG A 1 180 ? 20.570 -6.091 -1.730 1.00 47.22 180 ARG A CA 1
ATOM 1385 C C . ARG A 1 180 ? 21.557 -7.158 -2.209 1.00 47.22 180 ARG A C 1
ATOM 1387 O O . ARG A 1 180 ? 21.874 -7.169 -3.391 1.00 47.22 180 ARG A O 1
ATOM 1394 N N . GLY A 1 181 ? 21.973 -8.090 -1.346 1.00 42.56 181 GLY A N 1
ATOM 1395 C CA . GLY A 1 181 ? 22.928 -9.148 -1.702 1.00 42.56 181 GLY A CA 1
ATOM 1396 C C . GLY A 1 181 ? 22.390 -10.146 -2.733 1.00 42.56 181 GLY A C 1
ATOM 1397 O O . GLY A 1 181 ? 23.078 -10.450 -3.706 1.00 42.56 181 GLY A O 1
ATOM 1398 N N . ARG A 1 182 ? 21.139 -10.604 -2.570 1.00 49.94 182 ARG A N 1
ATOM 1399 C CA . ARG A 1 182 ? 20.476 -11.538 -3.507 1.00 49.94 182 ARG A CA 1
ATOM 1400 C C . ARG A 1 182 ? 20.129 -10.899 -4.856 1.00 49.94 182 ARG A C 1
ATOM 1402 O O . ARG A 1 182 ? 20.234 -11.537 -5.897 1.00 49.94 182 ARG A O 1
ATOM 1409 N N . LEU A 1 183 ? 19.754 -9.623 -4.845 1.00 47.72 183 LEU A N 1
ATOM 1410 C CA . LEU A 1 183 ? 19.462 -8.870 -6.067 1.00 47.72 183 LEU A CA 1
ATOM 1411 C C . LEU A 1 183 ? 20.728 -8.505 -6.841 1.00 47.72 183 LEU A C 1
ATOM 1413 O O . LEU A 1 183 ? 20.747 -8.612 -8.062 1.00 47.72 183 LEU A O 1
ATOM 1417 N N . LEU A 1 184 ? 21.802 -8.130 -6.143 1.00 49.81 184 LEU A N 1
ATOM 1418 C CA . LEU A 1 184 ? 23.088 -7.854 -6.774 1.00 49.81 184 LEU A CA 1
ATOM 1419 C C . LEU A 1 184 ? 23.687 -9.135 -7.367 1.00 49.81 184 LEU A C 1
ATOM 1421 O O . LEU A 1 184 ? 24.202 -9.090 -8.473 1.00 49.81 184 LEU A O 1
ATOM 1425 N N . THR A 1 185 ? 23.518 -10.292 -6.716 1.00 52.66 185 THR A N 1
ATOM 1426 C CA . THR A 1 185 ? 23.912 -11.587 -7.304 1.00 52.66 185 THR A CA 1
ATOM 1427 C C . THR A 1 185 ? 23.077 -11.968 -8.521 1.00 52.66 185 THR A C 1
ATOM 1429 O O . THR A 1 185 ? 23.655 -12.452 -9.485 1.00 52.66 185 THR A O 1
ATOM 1432 N N . MET A 1 186 ? 21.764 -11.710 -8.548 1.00 54.03 186 MET A N 1
ATOM 1433 C CA . MET A 1 186 ? 20.949 -11.969 -9.747 1.00 54.03 186 MET A CA 1
ATOM 1434 C C . MET A 1 186 ? 21.291 -11.036 -10.915 1.00 54.03 186 MET A C 1
ATOM 1436 O O . MET A 1 186 ? 21.400 -11.500 -12.048 1.00 54.03 186 MET A O 1
ATOM 1440 N N . VAL A 1 187 ? 21.515 -9.743 -10.658 1.00 54.53 187 VAL A N 1
ATOM 1441 C CA . VAL A 1 187 ? 21.921 -8.785 -11.702 1.00 54.53 187 VAL A CA 1
ATOM 1442 C C . VAL A 1 187 ? 23.335 -9.084 -12.201 1.00 54.53 187 VAL A C 1
ATOM 1444 O O . VAL A 1 187 ? 23.567 -9.075 -13.406 1.00 54.53 187 VAL A O 1
ATOM 1447 N N . VAL A 1 188 ? 24.269 -9.423 -11.306 1.00 58.62 188 VAL A N 1
ATOM 1448 C CA . VAL A 1 188 ? 25.629 -9.840 -11.680 1.00 58.62 188 VAL A CA 1
ATOM 1449 C C . VAL A 1 188 ? 25.608 -11.167 -12.440 1.00 58.62 188 VAL A C 1
ATOM 1451 O O . VAL A 1 188 ? 26.312 -11.291 -13.434 1.00 58.62 188 VAL A O 1
ATOM 1454 N N . ALA A 1 189 ? 24.774 -12.134 -12.046 1.00 57.59 189 ALA A N 1
ATOM 1455 C CA . ALA A 1 189 ? 24.616 -13.392 -12.774 1.00 57.59 189 ALA A CA 1
ATOM 1456 C C . ALA A 1 189 ? 24.032 -13.169 -14.177 1.00 57.59 189 ALA A C 1
ATOM 1458 O O . ALA A 1 189 ? 24.527 -13.749 -15.140 1.00 57.59 189 ALA A O 1
ATOM 1459 N N . GLY A 1 190 ? 23.038 -12.285 -14.314 1.00 53.06 190 GLY A N 1
ATOM 1460 C CA . GLY A 1 190 ? 22.493 -11.888 -15.614 1.00 53.06 190 GLY A CA 1
ATOM 1461 C C . GLY A 1 190 ? 23.527 -11.178 -16.495 1.00 53.06 190 GLY A C 1
ATOM 1462 O O . GLY A 1 190 ? 23.654 -11.498 -17.675 1.00 53.06 190 GLY A O 1
ATOM 1463 N N . ALA A 1 191 ? 24.321 -10.274 -15.916 1.00 55.16 191 ALA A N 1
ATOM 1464 C CA . ALA A 1 191 ? 25.401 -9.587 -16.621 1.00 55.16 191 ALA A CA 1
ATOM 1465 C C . ALA A 1 191 ? 26.522 -10.552 -17.051 1.00 55.16 191 ALA A C 1
ATOM 1467 O O . ALA A 1 191 ? 26.986 -10.482 -18.186 1.00 55.16 191 ALA A O 1
ATOM 1468 N N . LEU A 1 192 ? 26.921 -11.492 -16.188 1.00 55.72 192 LEU A N 1
ATOM 1469 C CA . LEU A 1 192 ? 27.919 -12.518 -16.508 1.00 55.72 192 LEU A CA 1
ATOM 1470 C C . LEU A 1 192 ? 27.427 -13.479 -17.592 1.00 55.72 192 LEU A C 1
ATOM 1472 O O . LEU A 1 192 ? 28.189 -13.806 -18.499 1.00 55.72 192 LEU A O 1
ATOM 1476 N N . ALA A 1 193 ? 26.159 -13.893 -17.542 1.00 55.69 193 ALA A N 1
ATOM 1477 C CA . ALA A 1 193 ? 25.563 -14.722 -18.584 1.00 55.69 193 ALA A CA 1
ATOM 1478 C C . ALA A 1 193 ? 25.554 -13.994 -19.939 1.00 55.69 193 ALA A C 1
ATOM 1480 O O . ALA A 1 193 ? 25.904 -14.590 -20.954 1.00 55.69 193 ALA A O 1
ATOM 1481 N N . ALA A 1 194 ? 25.240 -12.696 -19.957 1.00 52.78 194 ALA A N 1
ATOM 1482 C CA . ALA A 1 194 ? 25.294 -11.888 -21.173 1.00 52.78 194 ALA A CA 1
ATOM 1483 C C . ALA A 1 194 ? 26.724 -11.767 -21.730 1.00 52.78 194 ALA A C 1
ATOM 1485 O O . ALA A 1 194 ? 26.926 -11.952 -22.929 1.00 52.78 194 ALA A O 1
ATOM 1486 N N . VAL A 1 195 ? 27.726 -11.530 -20.874 1.00 63.53 195 VAL A N 1
ATOM 1487 C CA . VAL A 1 195 ? 29.144 -11.507 -21.282 1.00 63.53 195 VAL A CA 1
ATOM 1488 C C . VAL A 1 195 ? 29.573 -12.856 -21.863 1.00 63.53 195 VAL A C 1
ATOM 1490 O O . VAL A 1 195 ? 30.218 -12.892 -22.908 1.00 63.53 195 VAL A O 1
ATOM 1493 N N . LEU A 1 196 ? 29.177 -13.969 -21.239 1.00 62.69 196 LEU A N 1
ATOM 1494 C CA . LEU A 1 196 ? 29.495 -15.312 -21.729 1.00 62.69 196 LEU A CA 1
ATOM 1495 C C . LEU A 1 196 ? 28.887 -15.572 -23.115 1.00 62.69 196 LEU A C 1
ATOM 1497 O O . LEU A 1 196 ? 29.567 -16.093 -23.993 1.00 62.69 196 LEU A O 1
ATOM 1501 N N . ILE A 1 197 ? 27.631 -15.172 -23.331 1.00 62.53 197 ILE A N 1
ATOM 1502 C CA . ILE A 1 197 ? 26.956 -15.304 -24.630 1.00 62.53 197 ILE A CA 1
ATOM 1503 C C . ILE A 1 197 ? 27.690 -14.497 -25.709 1.00 62.53 197 ILE A C 1
ATOM 1505 O O . ILE A 1 197 ? 27.872 -14.993 -26.818 1.00 62.53 197 ILE A O 1
ATOM 1509 N N . VAL A 1 198 ? 28.158 -13.288 -25.383 1.00 57.72 198 VAL A N 1
ATOM 1510 C CA . VAL A 1 198 ? 28.938 -12.451 -26.309 1.00 57.72 198 VAL A CA 1
ATOM 1511 C C . VAL A 1 198 ? 30.271 -13.108 -26.669 1.00 57.72 198 VAL A C 1
ATOM 1513 O O . VAL A 1 198 ? 30.612 -13.164 -27.848 1.00 57.72 198 VAL A O 1
ATOM 1516 N N . LEU A 1 199 ? 30.996 -13.653 -25.688 1.00 71.38 199 LEU A N 1
ATOM 1517 C CA . LEU A 1 199 ? 32.264 -14.351 -25.932 1.00 71.38 199 LEU A CA 1
ATOM 1518 C C . LEU A 1 199 ? 32.073 -15.610 -26.791 1.00 71.38 199 LEU A C 1
ATOM 1520 O O . LEU A 1 199 ? 32.875 -15.877 -27.682 1.00 71.38 199 LEU A O 1
ATOM 1524 N N . LEU A 1 200 ? 30.995 -16.364 -26.559 1.00 69.19 200 LEU A N 1
ATOM 1525 C CA . LEU A 1 200 ? 30.665 -17.546 -27.357 1.00 69.19 200 LEU A CA 1
ATOM 1526 C C . LEU A 1 200 ? 30.268 -17.182 -28.793 1.00 69.19 200 LEU A C 1
ATOM 1528 O O . LEU A 1 200 ? 30.682 -17.862 -29.731 1.00 69.19 200 LEU A O 1
ATOM 1532 N N . ALA A 1 201 ? 29.499 -16.107 -28.977 1.00 61.50 201 ALA A N 1
ATOM 1533 C CA . ALA A 1 201 ? 29.118 -15.626 -30.302 1.00 61.50 201 ALA A CA 1
ATOM 1534 C C . ALA A 1 201 ? 30.336 -15.140 -31.106 1.00 61.50 201 ALA A C 1
ATOM 1536 O O . ALA A 1 201 ? 30.457 -15.463 -32.286 1.00 61.50 201 ALA A O 1
ATOM 1537 N N . ASP A 1 202 ? 31.261 -14.418 -30.468 1.00 68.06 202 ASP A N 1
ATOM 1538 C CA . ASP A 1 202 ? 32.485 -13.931 -31.113 1.00 68.06 202 ASP A CA 1
ATOM 1539 C C . ASP A 1 202 ? 33.431 -15.079 -31.508 1.00 68.06 202 ASP A C 1
ATOM 1541 O O . ASP A 1 202 ? 33.926 -15.126 -32.640 1.00 68.06 202 ASP A O 1
ATOM 1545 N N . ALA A 1 203 ? 33.599 -16.067 -30.621 1.00 74.75 203 ALA A N 1
ATOM 1546 C CA . ALA A 1 203 ? 34.374 -17.276 -30.897 1.00 74.75 203 ALA A CA 1
ATOM 1547 C C . ALA A 1 203 ? 33.786 -18.089 -32.065 1.00 74.75 203 ALA A C 1
ATOM 1549 O O . ALA A 1 203 ? 34.524 -18.588 -32.918 1.00 74.75 203 ALA A O 1
ATOM 1550 N N . PHE A 1 204 ? 32.455 -18.190 -32.142 1.00 70.56 204 PHE A N 1
ATOM 1551 C CA . PHE A 1 204 ? 31.773 -18.876 -33.237 1.00 70.56 204 PHE A CA 1
ATOM 1552 C C . PHE A 1 204 ? 32.031 -18.187 -34.584 1.00 70.56 204 PHE A C 1
ATOM 1554 O O . PHE A 1 204 ? 32.433 -18.849 -35.543 1.00 70.56 204 PHE A O 1
ATOM 1561 N N . VAL A 1 205 ? 31.895 -16.858 -34.650 1.00 71.38 205 VAL A N 1
ATOM 1562 C CA . VAL A 1 205 ? 32.153 -16.083 -35.877 1.00 71.38 205 VAL A CA 1
ATOM 1563 C C . VAL A 1 205 ? 33.596 -16.272 -36.358 1.00 71.38 205 VAL A C 1
ATOM 1565 O O . VAL A 1 205 ? 33.808 -16.582 -37.533 1.00 71.38 205 VAL A O 1
ATOM 1568 N N . HIS A 1 206 ? 34.581 -16.198 -35.458 1.00 76.62 206 HIS A N 1
ATOM 1569 C CA . HIS A 1 206 ? 35.990 -16.419 -35.807 1.00 76.62 206 HIS A CA 1
ATOM 1570 C C . HIS A 1 206 ? 36.265 -17.845 -36.312 1.00 76.62 206 HIS A C 1
ATOM 1572 O O . HIS A 1 206 ? 37.034 -18.022 -37.257 1.00 76.62 206 HIS A O 1
ATOM 1578 N N . SER A 1 207 ? 35.595 -18.860 -35.752 1.00 75.88 207 SER A N 1
ATOM 1579 C CA . SER A 1 207 ? 35.745 -20.250 -36.207 1.00 75.88 207 SER A CA 1
ATOM 1580 C C . SER A 1 207 ? 35.209 -20.476 -37.627 1.00 75.88 207 SER A C 1
ATOM 1582 O O . SER A 1 207 ? 35.816 -21.199 -38.415 1.00 75.88 207 SER A O 1
ATOM 1584 N N . THR A 1 208 ? 34.110 -19.808 -37.990 1.00 73.69 208 THR A N 1
ATOM 1585 C CA . THR A 1 208 ? 33.484 -19.966 -39.313 1.00 73.69 208 THR A CA 1
ATOM 1586 C C . THR A 1 208 ? 34.248 -19.266 -40.435 1.00 73.69 208 THR A C 1
ATOM 1588 O O . THR A 1 208 ? 34.253 -19.755 -41.562 1.00 73.69 208 THR A O 1
ATOM 1591 N N . MET A 1 209 ? 34.944 -18.163 -40.142 1.00 70.25 209 MET A N 1
ATOM 1592 C CA . MET A 1 209 ? 35.742 -17.444 -41.143 1.00 70.25 209 MET A CA 1
ATOM 1593 C C . MET A 1 209 ? 37.142 -18.043 -41.351 1.00 70.25 209 MET A C 1
ATOM 1595 O O . MET A 1 209 ? 37.710 -17.892 -42.429 1.00 70.25 209 MET A O 1
ATOM 1599 N N . GLY A 1 210 ? 37.688 -18.762 -40.364 1.00 64.75 210 GLY A N 1
ATOM 1600 C CA . GLY A 1 210 ? 39.004 -19.405 -40.470 1.00 64.75 210 GLY A CA 1
ATOM 1601 C C . GLY A 1 210 ? 39.040 -20.697 -41.301 1.00 64.75 210 GLY A C 1
ATOM 1602 O O . GLY A 1 210 ? 40.113 -21.118 -41.716 1.00 64.75 210 GLY A O 1
ATOM 1603 N N . SER A 1 211 ? 37.891 -21.326 -41.574 1.00 56.88 211 SER A N 1
ATOM 1604 C CA . SER A 1 211 ? 37.822 -22.653 -42.215 1.00 56.88 211 SER A CA 1
ATOM 1605 C C . SER A 1 211 ? 37.812 -22.633 -43.757 1.00 56.88 211 SER A C 1
ATOM 1607 O O . SER A 1 211 ? 37.745 -23.697 -44.369 1.00 56.88 211 SER A O 1
ATOM 1609 N N . GLY A 1 212 ? 37.848 -21.461 -44.399 1.00 53.16 212 GLY A N 1
ATOM 1610 C CA . GLY A 1 212 ? 37.696 -21.318 -45.858 1.00 53.16 212 GLY A CA 1
ATOM 1611 C C . GLY A 1 212 ? 38.992 -21.254 -46.674 1.00 53.16 212 GLY A C 1
ATOM 1612 O O . GLY A 1 212 ? 38.929 -20.944 -47.859 1.00 53.16 212 GLY A O 1
ATOM 1613 N N . ALA A 1 213 ? 40.154 -21.487 -46.063 1.00 53.03 213 ALA A N 1
ATOM 1614 C CA . ALA A 1 213 ? 41.455 -21.347 -46.717 1.00 53.03 213 ALA A CA 1
ATOM 1615 C C . ALA A 1 213 ? 42.211 -22.684 -46.777 1.00 53.03 213 ALA A C 1
ATOM 1617 O O . ALA A 1 213 ? 43.245 -22.823 -46.133 1.00 53.03 213 ALA A O 1
ATOM 1618 N N . HIS A 1 214 ? 41.698 -23.656 -47.535 1.00 48.31 214 HIS A N 1
ATOM 1619 C CA . HIS A 1 214 ? 42.455 -24.818 -48.015 1.00 48.31 214 HIS A CA 1
ATOM 1620 C C . HIS A 1 214 ? 41.922 -25.291 -49.365 1.00 48.31 214 HIS A C 1
ATOM 1622 O O . HIS A 1 214 ? 40.682 -25.312 -49.530 1.00 48.31 214 HIS A O 1
#

Secondary structure (DSSP, 8-state):
---GGGGSSEEE-PPTTSPPPPHHHHHHTTT--PPTT---TT--BTTBPPPPPPTT---EEE-HHHHHHHHHHHHHHHHHHHHHHHHHHHHHHHHHTSGGGGSHHHHHHHHHHHHHHHHHHHHHHHHHHTHHHHHHHHHHHHHHHHHH-TTS----SHHHHHHHHS-SS-TTSS--HHHHHHHHHHHHHHHHHHHHHHHHHHHHHHHHHHTT--

Foldseek 3Di:
DPDLQLLAQKHFDDPPPADDDDPLVCQLQQLPDDDFQDHDPPDDPVPNDDDTDDPPDDGIDGNVPNNCVLCVVVLVVLVVQLVVLVVLLVVLVVVCPDPVVPDPVSVVVSVVSNVRSVLSNVVSVVCVVCVVVVLSVLSNVLSNVSNVCPPDDDQRDSVSVSVSSHPPDHPPPPPPPVVVVVSVVVVVVVVVVVVVVVVVVVVVVVVVVVPPDD